Protein AF-A0A5S4TNA7-F1 (afdb_monomer_lite)

Sequence (242 aa):
VFVLPRENKTYFGTTDTDYTGDLEHPKVTQEDVDYLLGIVNNRFPEANITIDDIESSWAGLRPLIVGNSASDYNGGNNGTISDESFNNLIATVESYLSKEKTREDVESAVSKLESSTSEKHLDPSAVSRGSSLDRDDNGLLTLAGGKITDYRKMAEGAMERVVDILKAEFDRSFKLINSKTYPVSGGELNPANVDSEIEAFAQLGVSRGLDSKEAHYLANLYGSNAPKVFALAHSLEQAPGL

Organism: Streptococcus pyogenes (NCBI:txid1314)

Secondary structure (DSSP, 8-state):
-EEEEETTEEEEE-------S-SSS----HHHHHHHHHHHHHHSTTT---GGG----------PBTTS----SSS--PPPPPHHHHHHHHHHHHHHHTTSS-HHHHHHHHHHHHHHTT-S---GGGSB--EEEEE-TT--EEEEE--TTTHHHHHHHHHHHHHHHHHHHH--------TTS-PPTT--S-TTSHHHHHHHHHHHHHHTT--HHHHHHHHHHHGGGHHHHHHHTTT-PPPTT-

InterPro domains:
  IPR000447 FAD-dependent glycerol-3-phosphate dehydrogenase [PTHR11985] (65-235)
  IPR006076 FAD dependent oxidoreductase [PF01266] (1-64)
  IPR036188 FAD/NAD(P)-binding domain superfamily [G3DSA:3.50.50.60] (99-191)
  IPR038299 Alpha-glycerophosphate oxidase, C-terminal domain superfamily [G3DSA:1.10.8.870] (192-242)

pLDDT: mean 85.67, std 17.35, range [34.38, 98.31]

Radius of gyration: 26.58 Å; chains: 1; bounding box: 64×63×73 Å

Foldseek 3Di:
DDWADDDPDIDDDDDFDDDDDDQVADDDDVVRVCVGLVVVCVVVVVVNDDPVNDPDDDDHDAQFDADDWDDPPPGDDPQDQDPVLVVVLVVQVVCVVVVNDDPVSNVVSVVVSSVVSRDDDQRSNGTDQDWDWDADPVGDTDITGHDPVCVLVSVVVNVVVVQVCCCPPVVDHDDDDDSVPDADQLRPDDPVPQQVQLQVQLVLLVVLPDDSVVSSVLCVVRHPCSNVVSVCPVVDDDDPPD

Structure (mmCIF, N/CA/C/O backbone):
data_AF-A0A5S4TNA7-F1
#
_entry.id   AF-A0A5S4TNA7-F1
#
loop_
_atom_site.group_PDB
_atom_site.id
_atom_site.type_symbol
_atom_site.label_atom_id
_atom_site.label_alt_id
_atom_site.label_comp_id
_atom_site.label_asym_id
_atom_site.label_entity_id
_atom_site.label_seq_id
_atom_site.pdbx_PDB_ins_code
_atom_site.Cartn_x
_atom_site.Cartn_y
_atom_site.Cartn_z
_atom_site.occupancy
_atom_site.B_iso_or_equiv
_atom_site.auth_seq_id
_atom_site.auth_comp_id
_atom_site.auth_asym_id
_atom_site.auth_atom_id
_atom_site.pdbx_PDB_model_num
ATOM 1 N N . VAL A 1 1 ? -14.659 9.990 6.614 1.00 90.88 1 VAL A N 1
ATOM 2 C CA . VAL A 1 1 ? -15.041 8.975 5.606 1.00 90.88 1 VAL A CA 1
ATOM 3 C C . VAL A 1 1 ? -14.725 9.506 4.215 1.00 90.88 1 VAL A C 1
ATOM 5 O O . VAL A 1 1 ? -15.087 10.639 3.919 1.00 90.88 1 VAL A O 1
ATOM 8 N N . PHE A 1 2 ? -14.011 8.725 3.411 1.00 95.12 2 PHE A N 1
ATOM 9 C CA . PHE A 1 2 ? -13.753 8.936 1.990 1.00 95.12 2 PHE A CA 1
ATOM 10 C C . PHE A 1 2 ? -14.740 8.124 1.148 1.00 95.12 2 PHE A C 1
ATOM 12 O O . PHE A 1 2 ? -15.215 7.082 1.594 1.00 95.12 2 PHE A O 1
ATOM 19 N N . VAL A 1 3 ? -14.997 8.594 -0.073 1.00 97.19 3 VAL A N 1
ATOM 20 C CA . VAL A 1 3 ? -15.765 7.903 -1.117 1.00 97.19 3 VAL A CA 1
ATOM 21 C C . VAL A 1 3 ? -14.946 8.027 -2.399 1.00 97.19 3 VAL A C 1
ATOM 23 O O . VAL A 1 3 ? -14.738 9.141 -2.878 1.00 97.19 3 VAL A O 1
ATOM 26 N N . LEU A 1 4 ? -14.389 6.918 -2.886 1.00 97.50 4 LEU A N 1
ATOM 27 C CA . LEU A 1 4 ? -13.329 6.913 -3.894 1.00 97.50 4 LEU A CA 1
ATOM 28 C C . LEU A 1 4 ? -13.700 6.014 -5.082 1.00 97.50 4 LEU A C 1
ATOM 30 O O . LEU A 1 4 ? -14.019 4.840 -4.873 1.00 97.50 4 LEU A O 1
ATOM 34 N N . PRO A 1 5 ? -13.632 6.525 -6.324 1.00 97.69 5 PRO A N 1
ATOM 35 C CA . PRO A 1 5 ? -13.806 5.699 -7.509 1.00 97.69 5 PRO A CA 1
ATOM 36 C C . PRO A 1 5 ? -12.548 4.858 -7.768 1.00 97.69 5 PRO A C 1
ATOM 38 O O . PRO A 1 5 ? -11.419 5.344 -7.657 1.00 97.69 5 PRO A O 1
ATOM 41 N N . ARG A 1 6 ? -12.735 3.595 -8.150 1.00 96.50 6 ARG A N 1
ATOM 42 C CA . ARG A 1 6 ? -11.673 2.698 -8.616 1.00 96.50 6 ARG A CA 1
ATOM 43 C C . ARG A 1 6 ? -12.250 1.728 -9.636 1.00 96.50 6 ARG A C 1
ATOM 45 O O . ARG A 1 6 ? -13.149 0.954 -9.326 1.00 96.50 6 ARG A O 1
ATOM 52 N N . GLU A 1 7 ? -11.692 1.767 -10.845 1.00 94.44 7 GLU A N 1
ATOM 53 C CA . GLU A 1 7 ? -12.241 1.037 -11.994 1.00 94.44 7 GLU A CA 1
ATOM 54 C C . GLU A 1 7 ? -13.733 1.368 -12.174 1.00 94.44 7 GLU A C 1
ATOM 56 O O . GLU A 1 7 ? -14.101 2.540 -12.148 1.00 94.44 7 GLU A O 1
ATOM 61 N N . ASN A 1 8 ? -14.596 0.365 -12.330 1.00 96.44 8 ASN A N 1
ATOM 62 C CA . ASN A 1 8 ? -16.036 0.556 -12.518 1.00 96.44 8 ASN A CA 1
ATOM 63 C C . ASN A 1 8 ? -16.822 0.551 -11.195 1.00 96.44 8 ASN A C 1
ATOM 65 O O . ASN A 1 8 ? -18.021 0.273 -11.201 1.00 96.44 8 ASN A O 1
ATOM 69 N N . LYS A 1 9 ? -16.153 0.789 -10.060 1.00 97.75 9 LYS A N 1
ATOM 70 C CA . LYS A 1 9 ? -16.735 0.724 -8.715 1.00 97.75 9 LYS A CA 1
ATOM 71 C C . LYS A 1 9 ? -16.364 1.957 -7.897 1.00 97.75 9 LYS A C 1
ATOM 73 O O . LYS A 1 9 ? -15.397 2.659 -8.192 1.00 97.75 9 LYS A O 1
ATOM 78 N N . THR A 1 10 ? -17.119 2.188 -6.832 1.00 97.94 10 THR A N 1
ATOM 79 C CA . THR A 1 10 ? -16.827 3.211 -5.827 1.00 97.94 10 THR A CA 1
ATOM 80 C C . THR A 1 10 ? -16.805 2.536 -4.470 1.00 97.94 10 THR A C 1
ATOM 82 O O . THR A 1 10 ? -17.761 1.853 -4.117 1.00 97.94 10 THR A O 1
ATOM 85 N N . TYR A 1 11 ? -15.731 2.724 -3.709 1.00 98.12 11 TYR A N 1
ATOM 86 C CA . TYR A 1 11 ? -15.635 2.222 -2.340 1.00 98.12 11 TYR A CA 1
ATOM 87 C C . TYR A 1 11 ? -15.633 3.384 -1.350 1.00 98.12 11 TYR A C 1
ATOM 89 O O . TYR A 1 11 ? -15.240 4.506 -1.680 1.00 98.12 11 TYR A O 1
ATOM 97 N N . PHE A 1 12 ? -16.067 3.124 -0.122 1.00 97.94 12 PHE A N 1
ATOM 98 C CA . PHE A 1 12 ? -16.113 4.128 0.931 1.00 97.94 12 PHE A CA 1
ATOM 99 C C . PHE A 1 12 ? -15.653 3.555 2.267 1.00 97.94 12 PHE A C 1
ATOM 101 O O . PHE A 1 12 ? -15.729 2.357 2.515 1.00 97.94 12 PHE A O 1
ATOM 108 N N . GLY A 1 13 ? -15.119 4.424 3.119 1.00 96.88 13 GLY A N 1
ATOM 109 C CA . GLY A 1 13 ? -14.508 4.018 4.381 1.00 96.88 13 GLY A CA 1
ATOM 110 C C . GLY A 1 13 ? -13.797 5.171 5.086 1.00 96.88 13 GLY A C 1
ATOM 111 O O . GLY A 1 13 ? -13.824 6.312 4.643 1.00 96.88 13 GLY A O 1
ATOM 112 N N . THR A 1 14 ? -13.135 4.969 6.213 1.00 95.75 14 THR A N 1
ATOM 113 C CA . THR A 1 14 ? -12.999 3.714 6.967 1.00 95.75 14 THR A CA 1
ATOM 114 C C . THR A 1 14 ? -13.609 3.903 8.356 1.00 95.75 14 THR A C 1
ATOM 116 O O . THR A 1 14 ? -13.956 5.034 8.708 1.00 95.75 14 THR A O 1
ATOM 119 N N . THR A 1 15 ? -13.735 2.823 9.123 1.00 92.44 15 THR A N 1
ATOM 120 C CA . THR A 1 15 ? -14.079 2.858 10.548 1.00 92.44 15 THR A CA 1
ATOM 121 C C . THR A 1 15 ? -12.816 2.876 11.422 1.00 92.44 15 THR A C 1
ATOM 123 O O . THR A 1 15 ? -11.684 2.689 10.939 1.00 92.44 15 THR A O 1
ATOM 126 N N . ASP A 1 16 ? -12.996 3.201 12.702 1.00 92.00 16 ASP A N 1
ATOM 127 C CA . ASP A 1 16 ? -11.941 3.181 13.716 1.00 92.00 16 ASP A CA 1
ATOM 128 C C . ASP A 1 16 ? -12.532 2.664 15.032 1.00 92.00 16 ASP A C 1
ATOM 130 O O . ASP A 1 16 ? -13.313 3.354 15.686 1.00 92.00 16 ASP A O 1
ATOM 134 N N . THR A 1 17 ? -12.222 1.414 15.364 1.00 89.19 17 THR A N 1
ATOM 135 C CA . THR A 1 17 ? -12.771 0.691 16.515 1.00 89.19 17 THR A CA 1
ATOM 136 C C . THR A 1 17 ? -11.670 -0.131 17.165 1.00 89.19 17 THR A C 1
ATOM 138 O O . THR A 1 17 ? -10.868 -0.754 16.462 1.00 89.19 17 THR A O 1
ATOM 141 N N . ASP A 1 18 ? -11.654 -0.180 18.496 1.00 89.75 18 ASP A N 1
ATOM 142 C CA . ASP A 1 18 ? -10.765 -1.080 19.229 1.00 89.75 18 ASP A CA 1
ATOM 143 C C . ASP A 1 18 ? -11.015 -2.542 18.838 1.00 89.75 18 ASP A C 1
ATOM 145 O O . ASP A 1 18 ? -12.156 -2.968 18.643 1.00 89.75 18 ASP A O 1
ATOM 149 N N . TYR A 1 19 ? -9.940 -3.328 18.745 1.00 91.75 19 TYR A N 1
ATOM 150 C CA . TYR A 1 19 ? -9.999 -4.719 18.304 1.00 91.75 19 TYR A CA 1
ATOM 151 C C . TYR A 1 19 ? -9.177 -5.635 19.211 1.00 91.75 19 TYR A C 1
ATOM 153 O O . TYR A 1 19 ? -8.017 -5.360 19.506 1.00 91.75 19 TYR A O 1
ATOM 161 N N . THR A 1 20 ? -9.778 -6.749 19.634 1.00 92.25 20 THR A N 1
ATOM 162 C CA . THR A 1 20 ? -9.156 -7.751 20.526 1.00 92.25 20 THR A CA 1
ATOM 163 C C . THR A 1 20 ? -9.299 -9.191 20.012 1.00 92.25 20 THR A C 1
ATOM 165 O O . THR A 1 20 ? -8.999 -10.140 20.734 1.00 92.25 20 THR A O 1
ATOM 168 N N . GLY A 1 21 ? -9.781 -9.364 18.776 1.00 93.44 21 GLY A N 1
ATOM 169 C CA . GLY A 1 21 ? -10.066 -10.667 18.171 1.00 93.44 21 GLY A CA 1
ATOM 170 C C . GLY A 1 21 ? -8.896 -11.277 17.389 1.00 93.44 21 GLY A C 1
ATOM 171 O O . GLY A 1 21 ? -7.733 -10.938 17.593 1.00 93.44 21 GLY A O 1
ATOM 172 N N . ASP A 1 22 ? -9.229 -12.178 16.459 1.00 95.69 22 ASP A N 1
ATOM 173 C CA . ASP A 1 22 ? -8.276 -12.826 15.548 1.00 95.69 22 ASP A CA 1
ATOM 174 C C . ASP A 1 22 ? -7.569 -11.799 14.647 1.00 95.69 22 ASP A C 1
ATOM 176 O O . ASP A 1 22 ? -8.219 -11.068 13.899 1.00 95.69 22 ASP A O 1
ATOM 180 N N . LEU A 1 23 ? -6.239 -11.742 14.712 1.00 95.62 23 LEU A N 1
ATOM 181 C CA . LEU A 1 23 ? -5.438 -10.803 13.928 1.00 95.62 23 LEU A CA 1
ATOM 182 C C . LEU A 1 23 ? -5.347 -11.185 12.442 1.00 95.62 23 LEU A C 1
ATOM 184 O O . LEU A 1 23 ? -5.094 -10.309 11.617 1.00 95.62 23 LEU A O 1
ATOM 188 N N . GLU A 1 24 ? -5.545 -12.461 12.096 1.00 96.25 24 GLU A N 1
ATOM 189 C CA . GLU A 1 24 ? -5.444 -12.948 10.714 1.00 96.25 24 GLU A CA 1
ATOM 190 C C . GLU A 1 24 ? -6.728 -12.696 9.918 1.00 96.25 24 GLU A C 1
ATOM 192 O O . GLU A 1 24 ? -6.667 -12.360 8.735 1.00 96.25 24 GLU A O 1
ATOM 197 N N . HIS A 1 25 ? -7.890 -12.814 10.567 1.00 96.62 25 HIS A N 1
ATOM 198 C CA . HIS A 1 25 ? -9.195 -12.704 9.911 1.00 96.62 25 HIS A CA 1
ATOM 199 C C . HIS A 1 25 ? -10.116 -11.673 10.588 1.00 96.62 25 HIS A C 1
ATOM 201 O O . HIS A 1 25 ? -11.215 -12.038 11.026 1.00 96.62 25 HIS A O 1
ATOM 207 N N . PRO A 1 26 ? -9.728 -10.382 10.668 1.00 97.00 26 PRO A N 1
ATOM 208 C CA . PRO A 1 26 ? -10.647 -9.335 11.100 1.00 97.00 26 PRO A CA 1
ATOM 209 C C . PRO A 1 26 ? -11.842 -9.267 10.141 1.00 97.00 26 PRO A C 1
ATOM 211 O O . PRO A 1 26 ? -11.691 -9.385 8.922 1.00 97.00 26 PRO A O 1
ATOM 214 N N . LYS A 1 27 ? -13.045 -9.087 10.687 1.00 97.19 27 LYS A N 1
ATOM 215 C CA . LYS A 1 27 ? -14.295 -9.076 9.915 1.00 97.19 27 LYS A CA 1
ATOM 216 C C . LYS A 1 27 ? -15.017 -7.752 10.087 1.00 97.19 27 LYS A C 1
ATOM 218 O O . LYS A 1 27 ? -15.018 -7.193 11.176 1.00 97.19 27 LYS A O 1
ATOM 223 N N . VAL A 1 28 ? -15.660 -7.311 9.011 1.00 97.50 28 VAL A N 1
ATOM 224 C CA . VAL A 1 28 ? -16.605 -6.191 9.028 1.00 97.50 28 VAL A CA 1
ATOM 225 C C . VAL A 1 28 ? -17.825 -6.588 9.858 1.00 97.50 28 VAL A C 1
ATOM 227 O O . VAL A 1 28 ? -18.359 -7.687 9.673 1.00 97.50 28 VAL A O 1
ATOM 230 N N . THR A 1 29 ? -18.261 -5.719 10.768 1.00 96.81 29 THR A N 1
ATOM 231 C CA . THR A 1 29 ? -19.469 -5.939 11.576 1.00 96.81 29 THR A CA 1
ATOM 232 C C . THR A 1 29 ? -20.676 -5.207 10.989 1.00 96.81 29 THR A C 1
ATOM 234 O O . THR A 1 29 ? -20.546 -4.331 10.134 1.00 96.81 29 THR A O 1
ATOM 237 N N . GLN A 1 30 ? -21.883 -5.541 11.459 1.00 97.75 30 GLN A N 1
ATOM 238 C CA . GLN A 1 30 ? -23.080 -4.782 11.085 1.00 97.75 30 GLN A CA 1
ATOM 239 C C . GLN A 1 30 ? -22.989 -3.318 11.551 1.00 97.75 30 GLN A C 1
ATOM 241 O O . GLN A 1 30 ? -23.470 -2.427 10.862 1.00 97.75 30 GLN A O 1
ATOM 246 N N . GLU A 1 31 ? -22.319 -3.056 12.676 1.00 97.62 31 GLU A N 1
ATOM 247 C CA . GLU A 1 31 ? -22.126 -1.698 13.196 1.00 97.62 31 GLU A CA 1
ATOM 248 C C . GLU A 1 31 ? -21.237 -0.861 12.267 1.00 97.62 31 GLU A C 1
ATOM 250 O O . GLU A 1 31 ? -21.535 0.312 12.035 1.00 97.62 31 GLU A O 1
ATOM 255 N N . ASP A 1 32 ? -20.193 -1.463 11.679 1.00 97.56 32 ASP A N 1
ATOM 256 C CA . ASP A 1 32 ? -19.371 -0.805 10.656 1.00 97.56 32 ASP A CA 1
ATOM 257 C C . ASP A 1 32 ? -20.211 -0.416 9.431 1.00 97.56 32 ASP A C 1
ATOM 259 O O . ASP A 1 32 ? -20.095 0.699 8.910 1.00 97.56 32 ASP A O 1
ATOM 263 N N . VAL A 1 33 ? -21.066 -1.337 8.972 1.00 97.75 33 VAL A N 1
ATOM 264 C CA . VAL A 1 33 ? -21.945 -1.134 7.812 1.00 97.75 33 VAL A CA 1
ATOM 265 C C . VAL A 1 33 ? -22.937 -0.009 8.085 1.00 97.75 33 VAL A C 1
ATOM 267 O O . VAL A 1 33 ? -23.017 0.935 7.298 1.00 97.75 33 VAL A O 1
ATOM 270 N N . ASP A 1 34 ? -23.646 -0.068 9.211 1.00 97.62 34 ASP A N 1
ATOM 271 C CA . ASP A 1 34 ? -24.652 0.924 9.592 1.00 97.62 34 ASP A CA 1
ATOM 272 C C . ASP A 1 34 ? -24.027 2.319 9.739 1.00 97.62 34 ASP A C 1
ATOM 274 O O . ASP A 1 34 ? -24.571 3.310 9.240 1.00 97.62 34 ASP A O 1
ATOM 278 N N . TYR A 1 35 ? -22.843 2.400 10.359 1.00 97.81 35 TYR A N 1
ATOM 279 C CA . TYR A 1 35 ? -22.084 3.642 10.497 1.00 97.81 35 TYR A CA 1
ATOM 280 C C . TYR A 1 35 ? -21.726 4.249 9.133 1.00 97.81 35 TYR A C 1
ATOM 282 O O . TYR A 1 35 ? -21.971 5.436 8.884 1.00 97.81 35 TYR A O 1
ATOM 290 N N . LEU A 1 36 ? -21.155 3.446 8.230 1.00 98.06 36 LEU A N 1
ATOM 291 C CA . LEU A 1 36 ? -20.714 3.933 6.926 1.00 98.06 36 LEU A CA 1
ATOM 292 C C . LEU A 1 36 ? -21.893 4.295 6.017 1.00 98.06 36 LEU A C 1
ATOM 294 O O . LEU A 1 36 ? -21.873 5.373 5.419 1.00 98.06 36 LEU A O 1
ATOM 298 N N . LEU A 1 37 ? -22.930 3.455 5.945 1.00 97.81 37 LEU A N 1
ATOM 299 C CA . LEU A 1 37 ? -24.137 3.736 5.163 1.00 97.81 37 LEU A CA 1
ATOM 300 C C . LEU A 1 37 ? -24.854 4.986 5.673 1.00 97.81 37 LEU A C 1
ATOM 302 O O . LEU A 1 37 ? -25.279 5.817 4.869 1.00 97.81 37 LEU A O 1
ATOM 306 N N . GLY A 1 38 ? -24.926 5.174 6.995 1.00 97.69 38 GLY A N 1
ATOM 307 C CA . GLY A 1 38 ? -25.481 6.384 7.595 1.00 97.69 38 GLY A CA 1
ATOM 308 C C . GLY A 1 38 ? -24.752 7.646 7.129 1.00 97.69 38 GLY A C 1
ATOM 309 O O . GLY A 1 38 ? -25.386 8.617 6.713 1.00 97.69 38 GLY A O 1
ATOM 310 N N . ILE A 1 39 ? -23.416 7.630 7.121 1.00 97.50 39 ILE A N 1
ATOM 311 C CA . ILE A 1 39 ? -22.612 8.773 6.662 1.00 97.50 39 ILE A CA 1
ATOM 312 C C . ILE A 1 39 ? -22.758 9.002 5.155 1.00 97.50 39 ILE A C 1
ATOM 314 O O . ILE A 1 39 ? -22.900 10.151 4.724 1.00 97.50 39 ILE A O 1
ATOM 318 N N . VAL A 1 40 ? -22.711 7.936 4.353 1.00 97.69 40 VAL A N 1
ATOM 319 C CA . VAL A 1 40 ? -22.796 8.023 2.890 1.00 97.69 40 VAL A CA 1
ATOM 320 C C . VAL A 1 40 ? -24.164 8.541 2.460 1.00 97.69 40 VAL A C 1
ATOM 322 O O . VAL A 1 40 ? -24.212 9.520 1.720 1.00 97.69 40 VAL A O 1
ATOM 325 N N . ASN A 1 41 ? -25.260 7.978 2.971 1.00 97.75 41 ASN A N 1
ATOM 326 C CA . ASN A 1 41 ? -26.612 8.428 2.628 1.00 97.75 41 ASN A CA 1
ATOM 327 C C . ASN A 1 41 ? -26.916 9.824 3.171 1.00 97.75 41 ASN A C 1
ATOM 329 O O . ASN A 1 41 ? -27.583 10.607 2.504 1.00 97.75 41 ASN A O 1
ATOM 333 N N . ASN A 1 42 ? -26.369 10.204 4.328 1.00 97.75 42 ASN A N 1
ATOM 334 C CA . ASN A 1 42 ? -26.483 11.586 4.794 1.00 97.75 42 ASN A CA 1
ATOM 335 C C . ASN A 1 42 ? -25.748 12.573 3.866 1.00 97.75 42 ASN A C 1
ATOM 337 O O . ASN A 1 42 ? -26.193 13.703 3.672 1.00 97.75 42 ASN A O 1
ATOM 341 N N . ARG A 1 43 ? -24.614 12.167 3.279 1.00 97.94 43 ARG A N 1
ATOM 342 C CA . ARG A 1 43 ? -23.870 12.994 2.317 1.00 97.94 43 ARG A CA 1
ATOM 343 C C . ARG A 1 43 ? -24.506 12.996 0.924 1.00 97.94 43 ARG A C 1
ATOM 345 O O . ARG A 1 43 ? -24.449 14.027 0.254 1.00 97.94 43 ARG A O 1
ATOM 352 N N . PHE A 1 44 ? -25.085 11.876 0.502 1.00 97.25 44 PHE A N 1
ATOM 353 C CA . PHE A 1 44 ? -25.694 11.663 -0.811 1.00 97.25 44 PHE A CA 1
ATOM 354 C C . PHE A 1 44 ? -27.131 11.129 -0.658 1.00 97.25 44 PHE A C 1
ATOM 356 O O . PHE A 1 44 ? -27.369 9.947 -0.904 1.00 97.25 44 PHE A O 1
ATOM 363 N N . PRO A 1 45 ? -28.104 11.982 -0.278 1.00 95.81 45 PRO A N 1
ATOM 364 C CA . PRO A 1 45 ? -29.455 11.534 0.083 1.00 95.81 45 PRO A CA 1
ATOM 365 C C . PRO A 1 45 ? -30.207 10.810 -1.036 1.00 95.81 45 PRO A C 1
ATOM 367 O O . PRO A 1 45 ? -30.974 9.895 -0.772 1.00 95.81 45 PRO A O 1
ATOM 370 N N . GLU A 1 46 ? -29.953 11.178 -2.291 1.00 97.75 46 GLU A N 1
ATOM 371 C CA . GLU A 1 46 ? -30.612 10.565 -3.451 1.00 97.75 46 GLU A CA 1
ATOM 372 C C . GLU A 1 46 ? -30.031 9.193 -3.823 1.00 97.75 46 GLU A C 1
ATOM 374 O O . GLU A 1 46 ? -30.639 8.459 -4.601 1.00 97.75 46 GLU A O 1
ATOM 379 N N . ALA A 1 47 ? -28.856 8.835 -3.292 1.00 96.06 47 ALA A N 1
ATOM 380 C CA . ALA A 1 47 ? -28.200 7.574 -3.620 1.00 96.06 47 ALA A CA 1
ATOM 381 C C . ALA A 1 47 ? -28.921 6.370 -2.996 1.00 96.06 47 ALA A C 1
ATOM 383 O O . ALA A 1 47 ? -28.950 5.314 -3.617 1.00 96.06 47 ALA A O 1
ATOM 384 N N . ASN A 1 48 ? -29.526 6.549 -1.812 1.00 95.44 48 ASN A N 1
ATOM 385 C CA . ASN A 1 48 ? -30.318 5.533 -1.106 1.00 95.44 48 ASN A CA 1
ATOM 386 C C . ASN A 1 48 ? -29.624 4.157 -1.022 1.00 95.44 48 ASN A C 1
ATOM 388 O O . ASN A 1 48 ? -30.260 3.127 -1.221 1.00 95.44 48 ASN A O 1
ATOM 392 N N . ILE A 1 49 ? -28.320 4.152 -0.736 1.00 97.50 49 ILE A N 1
ATOM 393 C CA . ILE A 1 49 ? -27.491 2.943 -0.721 1.00 97.50 49 ILE A CA 1
ATOM 394 C C . ILE A 1 49 ? -27.851 2.077 0.486 1.00 97.50 49 ILE A C 1
ATOM 396 O O . ILE A 1 49 ? -27.931 2.562 1.617 1.00 97.50 49 ILE A O 1
ATOM 400 N N . THR A 1 50 ? -28.021 0.785 0.257 1.00 97.88 50 THR A N 1
ATOM 401 C CA . THR A 1 50 ? -28.349 -0.226 1.263 1.00 97.88 50 THR A CA 1
ATOM 402 C C . THR A 1 50 ? -27.260 -1.295 1.343 1.00 97.88 50 THR A C 1
ATOM 404 O O . THR A 1 50 ? -26.301 -1.285 0.572 1.00 97.88 50 THR A O 1
ATOM 407 N N . ILE A 1 51 ? -27.391 -2.235 2.285 1.00 97.69 51 ILE A N 1
ATOM 408 C CA . ILE A 1 51 ? -26.473 -3.379 2.373 1.00 97.69 51 ILE A CA 1
ATOM 409 C C . ILE A 1 51 ? -26.544 -4.277 1.126 1.00 97.69 51 ILE A C 1
ATOM 411 O O . ILE A 1 51 ? -25.537 -4.871 0.754 1.00 97.69 51 ILE A O 1
ATOM 415 N N . ASP A 1 52 ? -27.695 -4.321 0.447 1.00 98.06 52 ASP A N 1
ATOM 416 C CA . ASP A 1 52 ? -27.898 -5.130 -0.761 1.00 98.06 52 ASP A CA 1
ATOM 417 C C . ASP A 1 52 ? -27.128 -4.577 -1.976 1.00 98.06 52 ASP A C 1
ATOM 419 O O . ASP A 1 52 ? -26.889 -5.301 -2.941 1.00 98.06 52 ASP A O 1
ATOM 423 N N . ASP A 1 53 ? -26.688 -3.316 -1.916 1.00 98.00 53 ASP A N 1
ATOM 424 C CA . ASP A 1 53 ? -25.856 -2.680 -2.943 1.00 98.00 53 ASP A CA 1
ATOM 425 C C . ASP A 1 53 ? -24.349 -2.955 -2.744 1.00 98.00 53 ASP A C 1
ATOM 427 O O . ASP A 1 53 ? -23.519 -2.567 -3.571 1.00 98.00 53 ASP A O 1
ATOM 431 N N . ILE A 1 54 ? -23.962 -3.606 -1.640 1.00 97.75 54 ILE A N 1
ATOM 432 C CA . ILE A 1 54 ? -22.561 -3.875 -1.303 1.00 97.75 54 ILE A CA 1
ATOM 433 C C . ILE A 1 54 ? -22.094 -5.167 -1.974 1.00 97.75 54 ILE A C 1
ATOM 435 O O . ILE A 1 54 ? -22.390 -6.274 -1.534 1.00 97.75 54 ILE A O 1
ATOM 439 N N . GLU A 1 55 ? -21.289 -5.026 -3.025 1.00 98.00 55 GLU A N 1
ATOM 440 C CA . GLU A 1 55 ? -20.749 -6.171 -3.773 1.00 98.00 55 GLU A CA 1
ATOM 441 C C . GLU A 1 55 ? -19.545 -6.845 -3.090 1.00 98.00 55 GLU A C 1
ATOM 443 O O . GLU A 1 55 ? -19.255 -8.013 -3.346 1.00 98.00 55 GLU A O 1
ATOM 448 N N . SER A 1 56 ? -18.797 -6.107 -2.263 1.00 98.00 56 SER A N 1
ATOM 449 C CA . SER A 1 56 ? -17.607 -6.610 -1.568 1.00 98.00 56 SER A CA 1
ATOM 450 C C . SER A 1 56 ? -17.226 -5.715 -0.387 1.00 98.00 56 SER A C 1
ATOM 452 O O . SER A 1 56 ? -17.628 -4.554 -0.313 1.00 98.00 56 SER A O 1
ATOM 454 N N . SER A 1 57 ? -16.429 -6.247 0.540 1.00 97.69 57 SER A N 1
ATOM 455 C CA . SER A 1 57 ? -15.919 -5.517 1.703 1.00 97.69 57 SER A CA 1
ATOM 456 C C . SER A 1 57 ? -14.565 -6.069 2.155 1.00 97.69 57 SER A C 1
ATOM 458 O O . SER A 1 57 ? -14.179 -7.179 1.785 1.00 97.69 57 SER A O 1
ATOM 460 N N . TRP A 1 58 ? -13.836 -5.297 2.958 1.00 98.25 58 TRP A N 1
ATOM 461 C CA . TRP A 1 58 ? -12.624 -5.757 3.632 1.00 98.25 58 TRP A CA 1
ATOM 462 C C . TRP A 1 58 ? -12.459 -5.048 4.977 1.00 98.25 58 TRP A C 1
ATOM 464 O O . TRP A 1 58 ? -12.958 -3.940 5.174 1.00 98.25 58 TRP A O 1
ATOM 474 N N . ALA A 1 59 ? -11.711 -5.677 5.880 1.00 97.31 59 ALA A N 1
ATOM 475 C CA . ALA A 1 59 ? -11.277 -5.097 7.144 1.00 97.31 59 ALA A CA 1
ATOM 476 C C . ALA A 1 59 ? -9.751 -5.206 7.258 1.00 97.31 59 ALA A C 1
ATOM 478 O O . ALA A 1 59 ? -9.129 -6.074 6.646 1.00 97.31 59 ALA A O 1
ATOM 479 N N . GLY A 1 60 ? -9.139 -4.308 8.025 1.00 96.31 60 GLY A N 1
ATOM 480 C CA . GLY A 1 60 ? -7.699 -4.311 8.254 1.00 96.31 60 GLY A CA 1
ATOM 481 C C . GLY A 1 60 ? -7.356 -3.689 9.598 1.00 96.31 60 GLY A C 1
ATOM 482 O O . GLY A 1 60 ? -8.017 -2.750 10.038 1.00 96.31 60 GLY A O 1
ATOM 483 N N . LEU A 1 61 ? -6.314 -4.214 10.239 1.00 94.56 61 LEU A N 1
ATOM 484 C CA . LEU A 1 61 ? -5.841 -3.746 11.538 1.00 94.56 61 LEU A CA 1
ATOM 485 C C . LEU A 1 61 ? -4.680 -2.770 11.354 1.00 94.56 61 LEU A C 1
ATOM 487 O O . LEU A 1 61 ? -3.769 -3.003 10.558 1.00 94.56 61 LEU A O 1
ATOM 491 N N . ARG A 1 62 ? -4.713 -1.657 12.089 1.00 91.75 62 ARG A N 1
ATOM 492 C CA . ARG A 1 62 ? -3.646 -0.651 12.059 1.00 91.75 62 ARG A CA 1
ATOM 493 C C . ARG A 1 62 ? -2.574 -1.021 13.093 1.00 91.75 62 ARG A C 1
ATOM 495 O O . ARG A 1 62 ? -2.923 -1.188 14.259 1.00 91.75 62 ARG A O 1
ATOM 502 N N . PRO A 1 63 ? -1.284 -1.112 12.719 1.00 90.00 63 PRO A N 1
ATOM 503 C CA . PRO A 1 63 ? -0.210 -1.362 13.675 1.00 90.00 63 PRO A CA 1
ATOM 504 C C . PRO A 1 63 ? 0.125 -0.057 14.408 1.00 90.00 63 PRO A C 1
ATOM 506 O O . PRO A 1 63 ? 1.007 0.681 13.989 1.00 90.00 63 PRO A O 1
ATOM 509 N N . LEU A 1 64 ? -0.621 0.285 15.455 1.00 85.69 64 LEU A N 1
ATOM 510 C CA . LEU A 1 64 ? -0.434 1.533 16.203 1.00 85.69 64 LEU A CA 1
ATOM 511 C C . LEU A 1 64 ? 0.500 1.320 17.401 1.00 85.69 64 LEU A C 1
ATOM 513 O O . LEU A 1 64 ? 0.453 0.275 18.046 1.00 85.69 64 LEU A O 1
ATOM 517 N N . ILE A 1 65 ? 1.342 2.312 17.708 1.00 80.38 65 ILE A N 1
ATOM 518 C CA . ILE A 1 65 ? 2.242 2.271 18.871 1.00 80.38 65 ILE A CA 1
ATOM 519 C C . ILE A 1 65 ? 1.653 3.138 19.983 1.00 80.38 65 ILE A C 1
ATOM 521 O O . ILE A 1 65 ? 1.306 4.302 19.765 1.00 80.38 65 ILE A O 1
ATOM 525 N N . VAL A 1 66 ? 1.575 2.580 21.191 1.00 65.56 66 VAL A N 1
ATOM 526 C CA . VAL A 1 66 ? 1.174 3.312 22.396 1.00 65.56 66 VAL A CA 1
ATOM 527 C C . VAL A 1 66 ? 2.302 4.276 22.783 1.00 65.56 66 VAL A C 1
ATOM 529 O O . VAL A 1 66 ? 3.418 3.831 23.030 1.00 65.56 66 VAL A O 1
ATOM 532 N N . GLY A 1 67 ? 2.026 5.585 22.847 1.00 53.03 67 GLY A N 1
ATOM 533 C CA . GLY A 1 67 ? 2.945 6.544 23.484 1.00 53.03 67 GLY A CA 1
ATOM 534 C C . GLY A 1 67 ? 3.577 7.636 22.617 1.00 53.03 67 GLY A C 1
ATOM 535 O O . GLY A 1 67 ? 4.510 8.278 23.076 1.00 53.03 67 GLY A O 1
ATOM 536 N N . ASN A 1 68 ? 3.073 7.916 21.415 1.00 40.28 68 ASN A N 1
ATOM 537 C CA . ASN A 1 68 ? 3.402 9.162 20.711 1.00 40.28 68 ASN A CA 1
ATOM 538 C C . ASN A 1 68 ? 2.094 9.880 20.350 1.00 40.28 68 ASN A C 1
ATOM 540 O O . ASN A 1 68 ? 1.228 9.304 19.702 1.00 40.28 68 ASN A O 1
ATOM 544 N N . SER A 1 69 ? 1.903 11.117 20.791 1.00 38.84 69 SER A N 1
ATOM 545 C CA . SER A 1 69 ? 0.676 11.878 20.534 1.00 38.84 69 SER A CA 1
ATOM 546 C C . SER A 1 69 ? 0.284 11.824 19.052 1.00 38.84 69 SER A C 1
ATOM 548 O O . SER A 1 69 ? 1.104 12.099 18.174 1.00 38.84 69 SER A O 1
ATOM 550 N N . ALA A 1 70 ? -0.953 11.419 18.756 1.00 37.44 70 ALA A N 1
ATOM 551 C CA . ALA A 1 70 ? -1.494 11.503 17.410 1.00 37.44 70 ALA A CA 1
ATOM 552 C C . ALA A 1 70 ? -1.851 12.953 17.093 1.00 37.44 70 ALA A C 1
ATOM 554 O O . ALA A 1 70 ? -2.965 13.411 17.316 1.00 37.44 70 ALA A O 1
ATOM 555 N N . SER A 1 71 ? -0.910 13.667 16.502 1.00 37.66 71 SER A N 1
ATOM 556 C CA . SER A 1 71 ? -1.249 14.617 15.454 1.00 37.66 71 SER A CA 1
ATOM 557 C C . SER A 1 71 ? -0.646 14.089 14.149 1.00 37.66 71 SER A C 1
ATOM 559 O O . SER A 1 71 ? 0.195 13.199 14.157 1.00 37.66 71 SER A O 1
ATOM 561 N N . ASP A 1 72 ? -1.089 14.602 13.007 1.00 40.66 72 ASP A N 1
ATOM 562 C CA . ASP A 1 72 ? -0.409 14.423 11.710 1.00 40.66 72 ASP A CA 1
ATOM 563 C C . ASP A 1 72 ? -0.882 13.245 10.843 1.00 40.66 72 ASP A C 1
ATOM 565 O O . ASP A 1 72 ? -0.130 12.707 10.023 1.00 40.66 72 ASP A O 1
ATOM 569 N N . TYR A 1 73 ? -2.162 12.856 10.929 1.00 46.78 73 TYR A N 1
ATOM 570 C CA . TYR A 1 73 ? -2.779 12.173 9.780 1.00 46.78 73 TYR A CA 1
ATOM 571 C C . TYR A 1 73 ? -3.262 13.134 8.699 1.00 46.78 73 TYR A C 1
ATOM 573 O O . TYR A 1 73 ? -3.005 12.845 7.541 1.00 46.78 73 TYR A O 1
ATOM 581 N N . ASN A 1 74 ? -3.909 14.250 9.060 1.00 46.16 74 ASN A N 1
ATOM 582 C CA . ASN A 1 74 ? -4.287 15.350 8.152 1.00 46.16 74 ASN A CA 1
ATOM 583 C C . ASN A 1 74 ? -4.654 16.653 8.910 1.00 46.16 74 ASN A C 1
ATOM 585 O O . ASN A 1 74 ? -5.394 17.481 8.391 1.00 46.16 74 ASN A O 1
ATOM 589 N N . GLY A 1 75 ? -4.146 16.837 10.138 1.00 42.41 75 GLY A N 1
ATOM 590 C CA . GLY A 1 75 ? -4.476 17.982 10.996 1.00 42.41 75 GLY A CA 1
ATOM 591 C C . GLY A 1 75 ? -5.896 17.912 11.570 1.00 42.41 75 GLY A C 1
ATOM 592 O O . GLY A 1 75 ? -6.875 18.197 10.888 1.00 42.41 75 GLY A O 1
ATOM 593 N N . GLY A 1 76 ? -6.012 17.548 12.846 1.00 34.38 76 GLY A N 1
ATOM 594 C CA . GLY A 1 76 ? -7.285 17.547 13.563 1.00 34.38 76 GLY A CA 1
ATOM 595 C C . GLY A 1 76 ? -7.124 17.026 14.987 1.00 34.38 76 GLY A C 1
ATOM 596 O O . GLY A 1 76 ? -6.729 15.882 15.161 1.00 34.38 76 GLY A O 1
ATOM 597 N N . ASN A 1 77 ? -7.461 17.886 15.954 1.00 38.78 77 ASN A N 1
ATOM 598 C CA . ASN A 1 77 ? -7.436 17.718 17.413 1.00 38.78 77 ASN A CA 1
ATOM 599 C C . ASN A 1 77 ? -6.059 17.636 18.098 1.00 38.78 77 ASN A C 1
ATOM 601 O O . ASN A 1 77 ? -5.588 16.570 18.478 1.00 38.78 77 ASN A O 1
ATOM 605 N N . ASN A 1 78 ? -5.493 18.809 18.412 1.00 40.72 78 ASN A N 1
ATOM 606 C CA . ASN A 1 78 ? -4.710 18.939 19.642 1.00 40.72 78 ASN A CA 1
ATOM 607 C C . ASN A 1 78 ? -5.671 18.652 20.804 1.00 40.72 78 ASN A C 1
ATOM 609 O O . ASN A 1 78 ? -6.687 19.339 20.926 1.00 40.72 78 ASN A O 1
ATOM 613 N N . GLY A 1 79 ? -5.390 17.627 21.609 1.00 48.72 79 GLY A N 1
ATOM 614 C CA . GLY A 1 79 ? -6.189 17.299 22.788 1.00 48.72 79 GLY A CA 1
ATOM 615 C C . GLY A 1 79 ? -6.473 18.541 23.641 1.00 48.72 79 GLY A C 1
ATOM 616 O O . GLY A 1 79 ? -5.644 19.444 23.758 1.00 48.72 79 GLY A O 1
ATOM 617 N N . THR A 1 80 ? -7.673 18.627 24.210 1.00 53.66 80 THR A N 1
ATOM 618 C CA . THR A 1 80 ? -8.048 19.741 25.088 1.00 53.66 80 THR A CA 1
ATOM 619 C C . THR A 1 80 ? -7.216 19.705 26.370 1.00 53.66 80 THR A C 1
ATOM 621 O O . THR A 1 80 ? -7.172 18.678 27.047 1.00 53.66 80 THR A O 1
ATOM 624 N N . ILE A 1 81 ? -6.583 20.831 26.711 1.00 61.03 81 ILE A N 1
ATOM 625 C CA . ILE A 1 81 ? -5.819 21.025 27.952 1.00 61.03 81 ILE A CA 1
ATOM 626 C C . ILE A 1 81 ? -6.764 20.837 29.151 1.00 61.03 81 ILE A C 1
ATOM 628 O O . ILE A 1 81 ? -7.869 21.377 29.144 1.00 61.03 81 ILE A O 1
ATOM 632 N N . SER A 1 82 ? -6.354 20.086 30.180 1.00 66.56 82 SER A N 1
ATOM 633 C CA . SER A 1 82 ? -7.151 19.979 31.410 1.00 66.56 82 SER A CA 1
ATOM 634 C C . SER A 1 82 ? -7.167 21.308 32.171 1.00 66.56 82 SER A C 1
ATOM 636 O O . SER A 1 82 ? -6.163 22.020 32.196 1.00 66.56 82 SER A O 1
ATOM 638 N N . ASP A 1 83 ? -8.275 21.626 32.847 1.00 69.62 83 ASP A N 1
ATOM 639 C CA . ASP A 1 83 ? -8.393 22.862 33.637 1.00 69.62 83 ASP A CA 1
ATOM 640 C C . ASP A 1 83 ? -7.260 23.004 34.666 1.00 69.62 83 ASP A C 1
ATOM 642 O O . ASP A 1 83 ? -6.752 24.095 34.898 1.00 69.62 83 ASP A O 1
ATOM 646 N N . GLU A 1 84 ? -6.801 21.896 35.252 1.00 68.31 84 GLU A N 1
ATOM 647 C CA . GLU A 1 84 ? -5.674 21.875 36.190 1.00 68.31 84 GLU A CA 1
ATOM 648 C C . GLU A 1 84 ? -4.351 22.285 35.525 1.00 68.31 84 GLU A C 1
ATOM 650 O O . GLU A 1 84 ? -3.614 23.123 36.044 1.00 68.31 84 GLU A O 1
ATOM 655 N N . SER A 1 85 ? -4.083 21.738 34.340 1.00 72.19 85 SER A N 1
ATOM 656 C CA . SER A 1 85 ? -2.904 22.052 33.535 1.00 72.19 85 SER A CA 1
ATOM 657 C C . SER A 1 85 ? -2.919 23.518 33.075 1.00 72.19 85 SER A C 1
ATOM 659 O O . SER A 1 85 ? -1.911 24.221 33.177 1.00 72.19 85 SER A O 1
ATOM 661 N N . PHE A 1 86 ? -4.084 24.013 32.654 1.00 79.38 86 PHE A N 1
ATOM 662 C CA . PHE A 1 86 ? -4.283 25.409 32.269 1.00 79.38 86 PHE A CA 1
ATOM 663 C C . PHE A 1 86 ? -4.098 26.371 33.454 1.00 79.38 86 PHE A C 1
ATOM 665 O O . PHE A 1 86 ? -3.368 27.358 33.351 1.00 79.38 86 PHE A O 1
ATOM 672 N N . ASN A 1 87 ? -4.681 26.051 34.612 1.00 80.62 87 ASN A N 1
ATOM 673 C CA . ASN A 1 87 ? -4.557 26.862 35.824 1.00 80.62 87 ASN A CA 1
ATOM 674 C C . ASN A 1 87 ? -3.117 26.899 36.360 1.00 80.62 87 ASN A C 1
ATOM 676 O O . ASN A 1 87 ? -2.667 27.937 36.842 1.00 80.62 87 ASN A O 1
ATOM 680 N N . ASN A 1 88 ? -2.362 25.805 36.234 1.00 83.19 88 ASN A N 1
ATOM 681 C CA . ASN A 1 88 ? -0.950 25.770 36.622 1.00 83.19 88 ASN A CA 1
ATOM 682 C C . ASN A 1 88 ? -0.078 26.678 35.729 1.00 83.19 88 ASN A C 1
ATOM 684 O O . ASN A 1 88 ? 0.843 27.346 36.214 1.00 83.19 88 ASN A O 1
ATOM 688 N N . LEU A 1 89 ? -0.399 26.771 34.432 1.00 85.88 89 LEU A N 1
ATOM 689 C CA . LEU A 1 89 ? 0.247 27.736 33.541 1.00 85.88 89 LEU A CA 1
ATOM 690 C C . LEU A 1 89 ? -0.087 29.173 33.940 1.00 85.88 89 LEU A C 1
ATOM 692 O O . LEU A 1 89 ? 0.835 29.979 34.043 1.00 85.88 89 LEU A O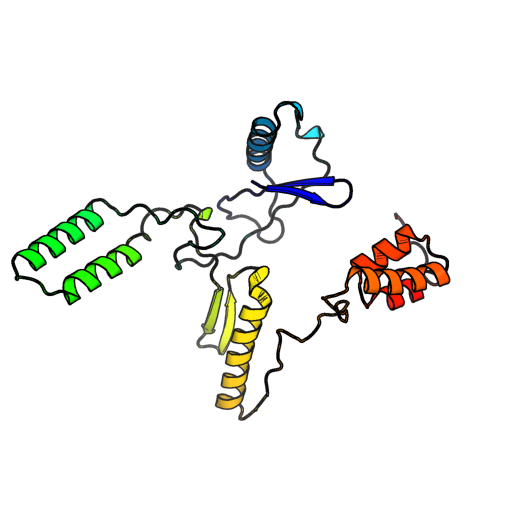 1
ATOM 696 N N . ILE A 1 90 ? -1.361 29.485 34.204 1.00 86.25 90 ILE A N 1
ATOM 697 C CA . ILE A 1 90 ? -1.768 30.824 34.662 1.00 86.25 90 ILE A CA 1
ATOM 698 C C . ILE A 1 90 ? -0.982 31.211 35.915 1.00 86.25 90 ILE A C 1
ATOM 700 O O . ILE A 1 90 ? -0.320 32.247 35.916 1.00 86.25 90 ILE A O 1
ATOM 704 N N . ALA A 1 91 ? -0.957 30.346 36.931 1.00 87.12 91 ALA A N 1
ATOM 705 C CA . ALA A 1 91 ? -0.221 30.600 38.166 1.00 87.12 91 ALA A CA 1
ATOM 706 C C . ALA A 1 91 ? 1.284 30.810 37.915 1.00 87.12 91 ALA A C 1
ATOM 708 O O . ALA A 1 91 ? 1.913 31.681 38.511 1.00 87.12 91 ALA A O 1
ATOM 709 N N . THR A 1 92 ? 1.879 30.044 36.996 1.00 88.25 92 THR A N 1
ATOM 710 C CA . THR A 1 92 ? 3.300 30.190 36.651 1.00 88.25 92 THR A CA 1
ATOM 711 C C . THR A 1 92 ? 3.592 31.504 35.922 1.00 88.25 92 THR A C 1
ATOM 713 O O . THR A 1 92 ? 4.615 32.132 36.199 1.00 88.25 92 THR A O 1
ATOM 716 N N . VAL A 1 93 ? 2.694 31.959 35.044 1.00 88.62 93 VAL A N 1
ATOM 717 C CA . VAL A 1 93 ? 2.804 33.256 34.359 1.00 88.62 93 VAL A CA 1
ATOM 718 C C . VAL A 1 93 ? 2.595 34.417 35.336 1.00 88.62 93 VAL A C 1
ATOM 720 O O . VAL A 1 93 ? 3.339 35.395 35.282 1.00 88.62 93 VAL A O 1
ATOM 723 N N . GLU A 1 94 ? 1.649 34.306 36.269 1.00 89.75 94 GLU A N 1
ATOM 724 C CA . GLU A 1 94 ? 1.441 35.297 37.331 1.00 89.75 94 GLU A CA 1
ATOM 725 C C . GLU A 1 94 ? 2.679 35.427 38.231 1.00 89.75 94 GLU A C 1
ATOM 727 O O . GLU A 1 94 ? 3.144 36.543 38.471 1.00 89.75 94 GLU A O 1
ATOM 732 N N . SER A 1 95 ? 3.286 34.305 38.637 1.00 87.06 95 SER A N 1
ATOM 733 C CA . SER A 1 95 ? 4.543 34.304 39.400 1.00 87.06 95 SER A CA 1
ATOM 734 C C . SER A 1 95 ? 5.743 34.846 38.608 1.00 87.06 95 SER A C 1
ATOM 736 O O . SER A 1 95 ? 6.690 35.379 39.187 1.00 87.06 95 SER A O 1
ATOM 738 N N . TYR A 1 96 ? 5.744 34.734 37.278 1.00 90.50 96 TYR A N 1
ATOM 739 C CA . TYR A 1 96 ? 6.755 35.393 36.445 1.00 90.50 96 TYR A CA 1
ATOM 740 C C . TYR A 1 96 ? 6.552 36.915 36.426 1.00 90.50 96 TYR A C 1
ATOM 742 O O . TYR A 1 96 ? 7.507 37.677 36.595 1.00 90.50 96 TYR A O 1
ATOM 750 N N . LEU A 1 97 ? 5.305 37.377 36.288 1.00 88.62 97 LEU A N 1
ATOM 751 C CA . LEU A 1 97 ? 4.967 38.803 36.325 1.00 88.62 97 LEU A CA 1
ATOM 752 C C . LEU A 1 97 ? 5.266 39.440 37.693 1.00 88.62 97 LEU A C 1
ATOM 754 O O . LEU A 1 97 ? 5.663 40.607 37.743 1.00 88.62 97 LEU A O 1
ATOM 758 N N . SER A 1 98 ? 5.154 38.680 38.789 1.00 91.00 98 SER A N 1
ATOM 759 C CA . SER A 1 98 ? 5.559 39.107 40.138 1.00 91.00 98 SER A CA 1
ATOM 760 C C . SER A 1 98 ? 7.075 39.034 40.397 1.00 91.00 98 SER A C 1
ATOM 762 O O . SER A 1 98 ? 7.526 39.462 41.459 1.00 91.00 98 SER A O 1
ATOM 764 N N . LYS A 1 99 ? 7.879 38.579 39.419 1.00 88.06 99 LYS A N 1
ATOM 765 C CA . LYS A 1 99 ? 9.339 38.343 39.504 1.00 88.06 99 LYS A CA 1
ATOM 766 C C . LYS A 1 99 ? 9.762 37.235 40.477 1.00 88.06 99 LYS A C 1
ATOM 768 O O . LYS A 1 99 ? 10.923 37.189 40.881 1.00 88.06 99 LYS A O 1
ATOM 773 N N . GLU A 1 100 ? 8.849 36.344 40.842 1.00 84.00 100 GLU A N 1
ATOM 774 C CA . GLU A 1 100 ? 9.133 35.179 41.690 1.00 84.00 100 GLU A CA 1
ATOM 775 C C . GLU A 1 100 ? 9.621 33.971 40.879 1.00 84.00 100 GLU A C 1
ATOM 777 O O . GLU A 1 100 ? 10.319 33.112 41.414 1.00 84.00 100 GLU A O 1
ATOM 782 N N . LYS A 1 101 ? 9.288 33.917 39.585 1.00 88.00 101 LYS A N 1
ATOM 783 C CA . LYS A 1 101 ? 9.752 32.896 38.637 1.00 88.00 101 LYS A CA 1
ATOM 784 C C . LYS A 1 101 ? 10.475 33.505 37.445 1.00 88.00 101 LYS A C 1
ATOM 786 O O . LYS A 1 101 ? 10.335 34.689 37.138 1.00 88.00 101 LYS A O 1
ATOM 791 N N . THR A 1 102 ? 11.251 32.675 36.762 1.00 90.50 102 THR A N 1
ATOM 792 C CA . THR A 1 102 ? 12.022 33.057 35.581 1.00 90.50 102 THR A CA 1
ATOM 793 C C . THR A 1 102 ? 11.277 32.726 34.293 1.00 90.50 102 THR A C 1
ATOM 795 O O . THR A 1 102 ? 10.279 32.006 34.277 1.00 90.50 102 THR A O 1
ATOM 798 N N . ARG A 1 103 ? 11.781 33.251 33.176 1.00 87.75 103 ARG A N 1
ATOM 799 C CA . ARG A 1 103 ? 11.273 32.909 31.847 1.00 87.75 103 ARG A CA 1
ATOM 800 C C . ARG A 1 103 ? 11.445 31.415 31.531 1.00 87.75 103 ARG A C 1
ATOM 802 O O . ARG A 1 103 ? 10.564 30.839 30.904 1.00 87.75 103 ARG A O 1
ATOM 809 N N . GLU A 1 104 ? 12.529 30.794 31.996 1.00 85.62 104 GLU A N 1
ATOM 810 C CA . GLU A 1 104 ? 12.793 29.359 31.805 1.00 85.62 104 GLU A CA 1
ATOM 811 C C . GLU A 1 104 ? 11.723 28.493 32.490 1.00 85.62 104 GLU A C 1
ATOM 813 O O . GLU A 1 104 ? 11.288 27.485 31.936 1.00 85.62 104 GLU A O 1
ATOM 818 N N . ASP A 1 105 ? 11.217 28.924 33.650 1.00 80.62 105 ASP A N 1
ATOM 819 C CA . ASP A 1 105 ? 10.128 28.233 34.350 1.00 80.62 105 ASP A CA 1
ATOM 820 C C . ASP A 1 105 ? 8.813 28.273 33.558 1.00 80.62 105 ASP A C 1
ATOM 822 O O . ASP A 1 105 ? 8.060 27.296 33.544 1.00 80.62 105 ASP A O 1
ATOM 826 N N . VAL A 1 106 ? 8.540 29.392 32.878 1.00 84.19 106 VAL A N 1
ATOM 827 C CA . VAL A 1 106 ? 7.371 29.540 31.997 1.00 84.19 106 VAL A CA 1
ATOM 828 C C . VAL A 1 106 ? 7.521 28.650 30.764 1.00 84.19 106 VAL A C 1
ATOM 830 O O . VAL A 1 106 ? 6.587 27.932 30.417 1.00 84.19 106 VAL A O 1
ATOM 833 N N . GLU A 1 107 ? 8.698 28.641 30.135 1.00 79.88 107 GLU A N 1
ATOM 834 C CA . GLU A 1 107 ? 8.989 27.781 28.979 1.00 79.88 107 GLU A CA 1
ATOM 835 C C . GLU A 1 107 ? 8.863 26.289 29.346 1.00 79.88 107 GLU A C 1
ATOM 837 O O . GLU A 1 107 ? 8.256 25.513 28.605 1.00 79.88 107 GLU A O 1
ATOM 842 N N . SER A 1 108 ? 9.320 25.894 30.539 1.00 76.88 108 SER A N 1
ATOM 843 C CA . SER A 1 108 ? 9.145 24.531 31.055 1.00 76.88 108 SER A CA 1
ATOM 844 C C . SER A 1 108 ? 7.676 24.180 31.326 1.00 76.88 108 SER A C 1
ATOM 846 O O . SER A 1 108 ? 7.248 23.064 31.029 1.00 76.88 108 SER A O 1
ATOM 848 N N . ALA A 1 109 ? 6.879 25.113 31.857 1.00 81.19 109 ALA A N 1
ATOM 849 C CA . ALA A 1 109 ? 5.449 24.897 32.084 1.00 81.19 109 ALA A CA 1
ATOM 850 C C . ALA A 1 109 ? 4.670 24.728 30.769 1.00 81.19 109 ALA A C 1
ATOM 852 O O . ALA A 1 109 ? 3.813 23.851 30.681 1.00 81.19 109 ALA A O 1
ATOM 853 N N . VAL A 1 110 ? 5.007 25.505 29.734 1.00 77.25 110 VAL A N 1
ATOM 854 C CA . VAL A 1 110 ? 4.428 25.359 28.387 1.00 77.25 110 VAL A CA 1
ATOM 855 C C . VAL A 1 110 ? 4.805 24.010 27.772 1.00 77.25 110 VAL A C 1
ATOM 857 O O . VAL A 1 110 ? 3.928 23.294 27.303 1.00 77.25 110 VAL A O 1
ATOM 860 N N . SER A 1 111 ? 6.073 23.601 27.861 1.00 71.19 111 SER A N 1
ATOM 861 C CA . SER A 1 111 ? 6.504 22.285 27.368 1.00 71.19 111 SER A CA 1
ATOM 862 C C . SER A 1 111 ? 5.812 21.126 28.104 1.00 71.19 111 SER A C 1
ATOM 864 O O . SER A 1 111 ? 5.435 20.125 27.497 1.00 71.19 111 SER A O 1
ATOM 866 N N . LYS A 1 112 ? 5.559 21.267 29.413 1.00 68.81 112 LYS A N 1
ATOM 867 C CA . LYS A 1 112 ? 4.803 20.267 30.183 1.00 68.81 112 LYS A CA 1
ATOM 868 C C . LYS A 1 112 ? 3.339 20.171 29.760 1.00 68.81 112 LYS A C 1
ATOM 870 O O . LYS A 1 112 ? 2.809 19.063 29.757 1.00 68.81 112 LYS A O 1
ATOM 875 N N . LEU A 1 113 ? 2.704 21.274 29.365 1.00 66.75 113 LEU A N 1
ATOM 876 C CA . LEU A 1 113 ? 1.339 21.261 28.821 1.00 66.75 113 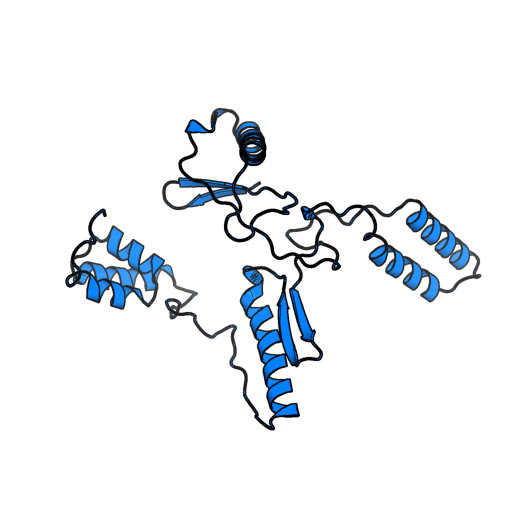LEU A CA 1
ATOM 877 C C . LEU A 1 113 ? 1.233 20.487 27.506 1.00 66.75 113 LEU A C 1
ATOM 879 O O . LEU A 1 113 ? 0.248 19.786 27.273 1.00 66.75 113 LEU A O 1
ATOM 883 N N . GLU A 1 114 ? 2.259 20.592 26.663 1.00 56.78 114 GLU A N 1
ATOM 884 C CA . GLU A 1 114 ? 2.356 19.808 25.428 1.00 56.78 114 GLU A CA 1
ATOM 885 C C . GLU A 1 114 ? 2.518 18.309 25.725 1.00 56.78 114 GLU A C 1
ATOM 887 O O . GLU A 1 114 ? 2.061 17.473 24.951 1.00 56.78 114 GLU A O 1
ATOM 892 N N . SER A 1 115 ? 3.115 17.956 26.870 1.00 52.72 115 SER A N 1
ATOM 893 C CA . SER A 1 115 ? 3.265 16.561 27.301 1.00 52.72 115 SER A CA 1
ATOM 894 C C . SER A 1 115 ? 2.051 15.993 28.056 1.00 52.72 115 SER A C 1
ATOM 896 O O . SER A 1 115 ? 1.777 14.799 27.943 1.00 52.72 115 SER A O 1
ATOM 898 N N . SER A 1 116 ? 1.296 16.817 28.801 1.00 47.31 116 SER A N 1
ATOM 899 C CA . SER A 1 116 ? 0.203 16.374 29.690 1.00 47.31 116 SER A CA 1
ATOM 900 C C . SER A 1 116 ? -1.144 16.159 28.992 1.00 47.31 116 SER A C 1
ATOM 902 O O . SER A 1 116 ? -2.102 15.693 29.606 1.00 47.31 116 SER A O 1
ATOM 904 N N . THR A 1 117 ? -1.227 16.426 27.690 1.00 49.56 117 THR A N 1
ATOM 905 C CA . THR A 1 117 ? -2.403 16.147 26.846 1.00 49.56 117 THR A CA 1
ATOM 906 C C . THR A 1 117 ? -2.598 14.651 26.537 1.00 49.56 117 THR A C 1
ATOM 908 O O . THR A 1 117 ? -3.449 14.298 25.724 1.00 49.56 117 THR A O 1
ATOM 911 N N . SER A 1 118 ? -1.839 13.764 27.189 1.00 46.69 118 SER A N 1
ATOM 912 C CA . SER A 1 118 ? -1.723 12.334 26.871 1.00 46.69 118 SER A CA 1
ATOM 913 C C . SER A 1 118 ? -2.402 11.375 27.865 1.00 46.69 118 SER A C 1
ATOM 915 O O . SER A 1 118 ? -2.460 10.177 27.597 1.00 46.69 118 SER A O 1
ATOM 917 N N . GLU A 1 119 ? -2.983 11.858 28.968 1.00 40.78 119 GLU A N 1
ATOM 918 C CA . GLU A 1 119 ? -3.595 10.990 29.989 1.00 40.78 119 GLU A CA 1
ATOM 919 C C . GLU A 1 119 ? -5.111 11.199 30.136 1.00 40.78 119 GLU A C 1
ATOM 921 O O . GLU A 1 119 ? -5.613 11.755 31.112 1.00 40.78 119 GLU A O 1
ATOM 926 N N . LYS A 1 120 ? -5.875 10.709 29.158 1.00 35.72 120 LYS A N 1
ATOM 927 C CA . LYS A 1 120 ? -7.260 10.241 29.344 1.00 35.72 120 LYS A CA 1
ATOM 928 C C . LYS A 1 120 ? -7.627 9.355 28.160 1.00 35.72 120 LYS A C 1
ATOM 930 O O . LYS A 1 120 ? -7.313 9.731 27.041 1.00 35.72 120 LYS A O 1
ATOM 935 N N . HIS A 1 121 ? -8.242 8.200 28.451 1.00 39.88 121 HIS A N 1
ATOM 936 C CA . HIS A 1 121 ? -8.775 7.187 27.521 1.00 39.88 121 HIS A CA 1
ATOM 937 C C . HIS A 1 121 ? -8.615 7.579 26.043 1.00 39.88 121 HIS A C 1
ATOM 939 O O . HIS A 1 121 ? -9.416 8.348 25.513 1.00 39.88 121 HIS A O 1
ATOM 945 N N . LEU A 1 122 ? -7.527 7.117 25.422 1.00 43.66 122 LEU A N 1
ATOM 946 C CA . LEU A 1 122 ? -7.218 7.455 24.038 1.00 43.66 122 LEU A CA 1
ATOM 947 C C . LEU A 1 122 ? -8.327 6.879 23.158 1.00 43.66 122 LEU A C 1
ATOM 949 O O . LEU A 1 122 ? -8.552 5.672 23.154 1.00 43.66 122 LEU A O 1
ATOM 953 N N . ASP A 1 123 ? -9.031 7.754 22.446 1.00 44.91 123 ASP A N 1
ATOM 954 C CA . ASP A 1 123 ? -9.849 7.357 21.303 1.00 44.91 123 ASP A CA 1
ATOM 955 C C . ASP A 1 123 ? -8.935 6.572 20.333 1.00 44.91 123 ASP A C 1
ATOM 957 O O . ASP A 1 123 ? -7.789 6.996 20.140 1.00 44.91 123 ASP A O 1
ATOM 961 N N . PRO A 1 124 ? -9.367 5.448 19.729 1.00 50.00 124 PRO A N 1
ATOM 962 C CA . PRO A 1 124 ? -8.565 4.705 18.746 1.00 50.00 124 PRO A CA 1
ATOM 963 C C . PRO A 1 124 ? -7.956 5.606 17.662 1.00 50.00 124 PRO A C 1
ATOM 965 O O . PRO A 1 124 ? -6.817 5.412 17.225 1.00 50.00 124 PRO A O 1
ATOM 968 N N . SER A 1 125 ? -8.679 6.666 17.291 1.00 49.59 125 SER A N 1
ATOM 969 C CA . SER A 1 125 ? -8.222 7.656 16.318 1.00 49.59 125 SER A CA 1
ATOM 970 C C . SER A 1 125 ? -7.079 8.562 16.810 1.00 49.59 125 SER A C 1
ATOM 972 O O . SER A 1 125 ? -6.389 9.165 15.982 1.00 49.59 125 SER A O 1
ATOM 974 N N . ALA A 1 126 ? -6.840 8.616 18.125 1.00 45.66 126 ALA A N 1
ATOM 975 C CA . ALA A 1 126 ? -5.849 9.439 18.821 1.00 45.66 126 ALA A CA 1
ATOM 976 C C . ALA A 1 126 ? -4.548 8.695 19.205 1.00 45.66 126 ALA A C 1
ATOM 978 O O . ALA A 1 126 ? -3.659 9.286 19.826 1.00 45.66 126 ALA A O 1
ATOM 979 N N . VAL A 1 127 ? -4.390 7.416 18.840 1.00 53.12 127 VAL A N 1
ATOM 980 C CA . VAL A 1 127 ? -3.134 6.667 19.051 1.00 53.12 127 VAL A CA 1
ATOM 981 C C . VAL A 1 127 ? -2.111 6.998 17.957 1.00 53.12 127 VAL A C 1
ATOM 983 O O . VAL A 1 127 ? -2.468 7.169 16.784 1.00 53.12 127 VAL A O 1
ATOM 986 N N . SER A 1 128 ? -0.826 7.096 18.335 1.00 53.62 128 SER A N 1
ATOM 987 C CA . SER A 1 128 ? 0.253 7.464 17.415 1.00 53.62 128 SER A CA 1
ATOM 988 C C . SER A 1 128 ? 0.243 6.648 16.146 1.00 53.62 128 SER A C 1
ATOM 990 O O . SER A 1 128 ? 0.172 5.418 16.172 1.00 53.62 128 SER A O 1
ATOM 992 N N . ARG A 1 129 ? 0.496 7.338 15.040 1.00 57.97 129 ARG A N 1
ATOM 993 C CA . ARG A 1 129 ? 0.860 6.694 13.785 1.00 57.97 129 ARG A CA 1
ATOM 994 C C . ARG A 1 129 ? 2.314 6.954 13.370 1.00 57.97 129 ARG A C 1
ATOM 996 O O . ARG A 1 129 ? 2.634 6.868 12.185 1.00 57.97 129 ARG A O 1
ATOM 1003 N N . GLY A 1 130 ? 3.178 7.293 14.328 1.00 70.69 130 GLY A N 1
ATOM 1004 C CA . GLY A 1 130 ? 4.629 7.289 14.137 1.00 70.69 130 GLY A CA 1
ATOM 1005 C C . GLY A 1 130 ? 5.190 5.868 14.008 1.00 70.69 130 GLY A C 1
ATOM 1006 O O . GLY A 1 130 ? 4.480 4.887 14.226 1.00 70.69 130 GLY A O 1
ATOM 1007 N N . SER A 1 131 ? 6.467 5.757 13.648 1.00 80.69 131 SER A N 1
ATOM 1008 C CA . SER A 1 131 ? 7.210 4.489 13.617 1.00 80.69 131 SER A CA 1
ATOM 1009 C C . SER A 1 131 ? 8.270 4.447 14.715 1.00 80.69 131 SER A C 1
ATOM 1011 O O . SER A 1 131 ? 8.886 5.480 14.982 1.00 80.69 131 SER A O 1
ATOM 1013 N N . SER A 1 132 ? 8.548 3.268 15.273 1.00 86.69 132 SER A N 1
ATOM 1014 C CA . SER A 1 132 ? 9.707 3.032 16.145 1.00 86.69 132 SER A CA 1
ATOM 1015 C C . SER A 1 132 ? 10.659 2.014 15.522 1.00 86.69 132 SER A C 1
ATOM 1017 O O . SER A 1 132 ? 10.251 1.172 14.718 1.00 86.69 132 SER A O 1
ATOM 1019 N N . LEU A 1 133 ? 11.939 2.125 15.872 1.00 89.94 133 LEU A N 1
ATOM 1020 C CA . LEU A 1 133 ? 12.975 1.165 15.519 1.00 89.94 133 LEU A CA 1
ATOM 1021 C C . LEU A 1 133 ? 13.791 0.869 16.772 1.00 89.94 133 LEU A C 1
ATOM 1023 O O . LEU A 1 133 ? 14.624 1.680 17.177 1.00 89.94 133 LEU A O 1
ATOM 1027 N N . ASP A 1 134 ? 13.571 -0.309 17.338 1.00 90.88 134 ASP A N 1
ATOM 1028 C CA . ASP A 1 134 ? 14.141 -0.710 18.619 1.00 90.88 134 ASP A CA 1
ATOM 1029 C C . ASP A 1 134 ? 14.995 -1.972 18.458 1.00 90.88 134 ASP A C 1
ATOM 1031 O O . ASP A 1 134 ? 14.780 -2.776 17.545 1.00 90.88 134 ASP A O 1
ATOM 1035 N N . ARG A 1 135 ? 15.988 -2.146 19.336 1.00 91.81 135 ARG A N 1
ATOM 1036 C CA . ARG A 1 135 ? 16.780 -3.378 19.439 1.00 91.81 135 ARG A CA 1
ATOM 1037 C C . ARG A 1 135 ? 16.696 -3.907 20.862 1.00 91.81 135 ARG A C 1
ATOM 1039 O O . ARG A 1 135 ? 17.035 -3.174 21.784 1.00 91.81 135 ARG A O 1
ATOM 1046 N N . ASP A 1 136 ? 16.283 -5.156 21.008 1.00 93.69 136 ASP A N 1
ATOM 1047 C CA . ASP A 1 136 ? 16.218 -5.837 22.302 1.00 93.69 136 ASP A CA 1
ATOM 1048 C C . ASP A 1 136 ? 17.604 -6.364 22.732 1.00 93.69 136 ASP A C 1
ATOM 1050 O O . ASP A 1 136 ? 18.526 -6.471 21.915 1.00 93.69 136 ASP A O 1
ATOM 1054 N N . ASP A 1 137 ? 17.754 -6.727 24.005 1.00 93.69 137 ASP A N 1
ATOM 1055 C CA . ASP A 1 137 ? 18.999 -7.212 24.620 1.00 93.69 137 ASP A CA 1
ATOM 1056 C C . ASP A 1 137 ? 19.516 -8.504 23.965 1.00 93.69 137 ASP A C 1
ATOM 1058 O O . ASP A 1 137 ? 20.717 -8.775 23.936 1.00 93.69 137 ASP A O 1
ATOM 1062 N N . ASN A 1 138 ? 18.612 -9.301 23.388 1.00 94.44 138 ASN A N 1
ATOM 1063 C CA . ASN A 1 138 ? 18.946 -10.496 22.603 1.00 94.44 138 ASN A CA 1
ATOM 1064 C C . ASN A 1 138 ? 19.438 -10.178 21.174 1.00 94.44 138 ASN A C 1
ATOM 1066 O O . ASN A 1 138 ? 19.810 -11.084 20.428 1.00 94.44 138 ASN A O 1
ATOM 1070 N N . GLY A 1 139 ? 19.437 -8.902 20.786 1.00 91.56 139 GLY A N 1
ATOM 1071 C CA . GLY A 1 139 ? 19.899 -8.414 19.497 1.00 91.56 139 GLY A CA 1
ATOM 1072 C C . GLY A 1 139 ? 18.828 -8.298 18.408 1.00 91.56 139 GLY A C 1
ATOM 1073 O O . GLY A 1 139 ? 19.175 -7.833 17.320 1.00 91.56 139 GLY A O 1
ATOM 1074 N N . LEU A 1 140 ? 17.568 -8.671 18.668 1.00 96.19 140 LEU A N 1
ATOM 1075 C CA . LEU A 1 140 ? 16.461 -8.568 17.712 1.00 96.19 140 LEU A CA 1
ATOM 1076 C C . LEU A 1 140 ? 16.120 -7.104 17.414 1.00 96.19 140 LEU A C 1
ATOM 1078 O O . LEU A 1 140 ? 15.862 -6.326 18.327 1.00 96.19 140 LEU A O 1
ATOM 1082 N N . LEU A 1 141 ? 16.070 -6.750 16.128 1.00 94.50 141 LEU A N 1
ATOM 1083 C CA . LEU A 1 141 ? 15.580 -5.454 15.660 1.00 94.50 141 LEU A CA 1
ATOM 1084 C C . LEU A 1 141 ? 14.080 -5.525 15.367 1.00 94.50 141 LEU A C 1
ATOM 1086 O O . LEU A 1 141 ? 13.642 -6.394 14.614 1.00 94.50 141 LEU A O 1
ATOM 1090 N N . THR A 1 142 ? 13.319 -4.574 15.904 1.00 94.50 142 THR A N 1
ATOM 1091 C CA . THR A 1 142 ? 11.877 -4.433 15.670 1.00 94.50 142 THR A CA 1
ATOM 1092 C C . THR A 1 142 ? 11.589 -3.065 15.065 1.00 94.50 142 THR A C 1
ATOM 1094 O O . THR A 1 142 ? 11.857 -2.041 15.688 1.00 94.50 142 THR A O 1
ATOM 1097 N N . LEU A 1 143 ? 11.034 -3.051 13.851 1.00 92.75 143 LEU A N 1
ATOM 1098 C CA . LEU A 1 143 ? 10.483 -1.856 13.211 1.00 92.75 143 LEU A CA 1
ATOM 1099 C C . LEU A 1 143 ? 8.958 -1.940 13.279 1.00 92.75 143 LEU A C 1
ATOM 1101 O O . LEU A 1 143 ? 8.359 -2.765 12.588 1.00 92.75 143 LEU A O 1
ATOM 1105 N N . ALA A 1 144 ? 8.345 -1.109 14.115 1.00 91.19 144 ALA A N 1
ATOM 1106 C CA . ALA A 1 144 ? 6.906 -1.114 14.358 1.00 91.19 144 ALA A CA 1
ATOM 1107 C C . ALA A 1 144 ? 6.267 0.219 13.953 1.00 91.19 144 ALA A C 1
ATOM 1109 O O . ALA A 1 144 ? 6.944 1.239 13.785 1.00 91.19 144 ALA A O 1
ATOM 1110 N N . GLY A 1 145 ? 4.941 0.224 13.833 1.00 89.50 145 GLY A N 1
ATOM 1111 C CA . GLY A 1 145 ? 4.188 1.440 13.553 1.00 89.50 145 GLY A CA 1
ATOM 1112 C C . GLY A 1 145 ? 4.281 1.918 12.108 1.00 89.50 145 GLY A C 1
ATOM 1113 O O . GLY A 1 145 ? 4.484 1.148 11.168 1.00 89.50 145 GLY A O 1
ATOM 1114 N N . GLY A 1 146 ? 4.154 3.232 11.953 1.00 87.06 146 GLY A N 1
ATOM 1115 C CA . GLY A 1 146 ? 4.299 3.935 10.690 1.00 87.06 146 GLY A CA 1
ATOM 1116 C C . GLY A 1 146 ? 3.098 3.817 9.755 1.00 87.06 146 GLY A C 1
ATOM 1117 O O . GLY A 1 146 ? 1.994 3.411 10.126 1.00 87.06 146 GLY A O 1
ATOM 1118 N N . LYS A 1 147 ? 3.319 4.236 8.508 1.00 87.25 147 LYS A N 1
ATOM 1119 C CA . LYS A 1 147 ? 2.312 4.253 7.445 1.00 87.25 147 LYS A CA 1
ATOM 1120 C C . LYS A 1 147 ? 2.906 3.693 6.165 1.00 87.25 147 LYS A C 1
ATOM 1122 O O . LYS A 1 147 ? 4.100 3.848 5.905 1.00 87.25 147 LYS A O 1
ATOM 1127 N N . ILE A 1 148 ? 2.046 3.163 5.297 1.00 91.75 148 ILE A N 1
ATOM 1128 C CA . ILE A 1 148 ? 2.465 2.734 3.958 1.00 91.75 148 ILE A CA 1
ATOM 1129 C C . ILE A 1 148 ? 3.102 3.874 3.154 1.00 91.75 148 ILE A C 1
ATOM 1131 O O . ILE A 1 148 ? 3.959 3.611 2.332 1.00 91.75 148 ILE A O 1
ATOM 1135 N N . THR A 1 149 ? 2.753 5.139 3.402 1.00 87.25 149 THR A N 1
ATOM 1136 C CA . THR A 1 149 ? 3.369 6.303 2.737 1.00 87.25 149 THR A CA 1
ATOM 1137 C C . THR A 1 149 ? 4.797 6.585 3.206 1.00 87.25 149 THR A C 1
ATOM 1139 O O . THR A 1 149 ? 5.583 7.165 2.461 1.00 87.25 149 THR A O 1
ATOM 1142 N N . ASP A 1 150 ? 5.151 6.147 4.415 1.00 87.75 150 ASP A N 1
ATOM 1143 C CA . ASP A 1 150 ? 6.443 6.416 5.055 1.00 87.75 150 ASP A CA 1
ATOM 1144 C C . ASP A 1 150 ? 7.420 5.235 4.935 1.00 87.75 150 ASP A C 1
ATOM 1146 O O . ASP A 1 150 ? 8.597 5.362 5.286 1.00 87.75 150 ASP A O 1
ATOM 1150 N N . TYR A 1 151 ? 6.961 4.107 4.380 1.00 93.56 151 TYR A N 1
ATOM 1151 C CA . TYR A 1 151 ? 7.674 2.826 4.343 1.00 93.56 151 TYR A CA 1
ATOM 1152 C C . TYR A 1 151 ? 9.130 2.941 3.867 1.00 93.56 151 TYR A C 1
ATOM 1154 O O . TYR A 1 151 ? 10.034 2.381 4.483 1.00 93.56 151 TYR A O 1
ATOM 1162 N N . ARG A 1 152 ? 9.388 3.712 2.800 1.00 95.81 152 ARG A N 1
ATOM 1163 C CA . ARG A 1 152 ? 10.733 3.888 2.234 1.00 95.81 152 ARG A CA 1
ATOM 1164 C C . ARG A 1 152 ? 11.668 4.578 3.228 1.00 95.81 152 ARG A C 1
ATOM 1166 O O . ARG A 1 152 ? 12.818 4.176 3.360 1.00 95.81 152 ARG A O 1
ATOM 1173 N N . LYS A 1 153 ? 11.184 5.617 3.918 1.00 90.62 153 LYS A N 1
ATOM 1174 C CA . LYS A 1 153 ? 11.968 6.361 4.917 1.00 90.62 153 LYS A CA 1
ATOM 1175 C C . LYS A 1 153 ? 12.212 5.507 6.163 1.00 90.62 153 LYS A C 1
ATOM 1177 O O . LYS A 1 153 ? 13.311 5.534 6.704 1.00 90.62 153 LYS A O 1
ATOM 1182 N N . MET A 1 154 ? 11.217 4.722 6.579 1.00 92.56 154 MET A N 1
ATOM 1183 C CA . MET A 1 154 ? 11.369 3.761 7.676 1.00 92.56 154 MET A CA 1
ATOM 1184 C C . MET A 1 154 ? 12.429 2.701 7.348 1.00 92.56 154 MET A C 1
ATOM 1186 O O . MET A 1 154 ? 13.308 2.433 8.163 1.00 92.56 154 MET A O 1
ATOM 1190 N N . ALA A 1 155 ? 12.394 2.146 6.133 1.00 96.00 155 ALA A N 1
ATOM 1191 C CA . ALA A 1 155 ? 13.383 1.178 5.669 1.00 96.00 155 ALA A CA 1
ATOM 1192 C C . ALA A 1 155 ? 14.794 1.782 5.566 1.00 96.00 155 ALA A C 1
ATOM 1194 O O . ALA A 1 155 ? 15.764 1.124 5.924 1.00 96.00 155 ALA A O 1
ATOM 1195 N N . GLU A 1 156 ? 14.917 3.032 5.112 1.00 94.56 156 GLU A N 1
ATOM 1196 C CA . GLU A 1 156 ? 16.190 3.764 5.067 1.00 94.56 156 GLU A CA 1
ATOM 1197 C C . GLU A 1 156 ? 16.826 3.868 6.464 1.00 94.56 156 GLU A C 1
ATOM 1199 O O . GLU A 1 156 ? 17.954 3.412 6.640 1.00 94.56 156 GLU A O 1
ATOM 1204 N N . GLY A 1 157 ? 16.075 4.330 7.472 1.00 90.69 157 GLY A N 1
ATOM 1205 C CA . GLY A 1 157 ? 16.563 4.397 8.857 1.00 90.69 157 GLY A CA 1
ATOM 1206 C C . GLY A 1 157 ? 16.869 3.023 9.472 1.00 90.69 157 GLY A C 1
ATOM 1207 O O . GLY A 1 157 ? 17.852 2.862 10.196 1.00 90.69 157 GLY A O 1
ATOM 1208 N N . ALA A 1 158 ? 16.083 1.994 9.138 1.00 95.81 158 ALA A N 1
ATOM 1209 C CA . ALA A 1 158 ? 16.373 0.622 9.556 1.00 95.81 158 ALA A CA 1
ATOM 1210 C C . ALA A 1 158 ? 17.695 0.106 8.969 1.00 95.81 158 ALA A C 1
ATOM 1212 O O . ALA A 1 158 ? 18.500 -0.498 9.678 1.00 95.81 158 ALA A O 1
ATOM 1213 N N . MET A 1 159 ? 17.952 0.379 7.689 1.00 97.50 159 MET A N 1
ATOM 1214 C CA . MET A 1 159 ? 19.188 -0.031 7.029 1.00 97.50 159 MET A CA 1
ATOM 1215 C C . MET A 1 159 ? 20.413 0.717 7.561 1.00 97.50 159 MET A C 1
ATOM 1217 O O . MET A 1 159 ? 21.461 0.093 7.706 1.00 97.50 159 MET A O 1
ATOM 1221 N N . GLU A 1 160 ? 20.294 2.004 7.901 1.00 95.12 160 GLU A N 1
ATOM 1222 C CA . GLU A 1 160 ? 21.348 2.754 8.606 1.00 95.12 160 GLU A CA 1
ATOM 1223 C C . GLU A 1 160 ? 21.740 2.043 9.907 1.00 95.12 160 GLU A C 1
ATOM 1225 O O . GLU A 1 160 ? 22.906 1.689 10.097 1.00 95.12 160 GLU A O 1
ATOM 1230 N N . ARG A 1 161 ? 20.749 1.705 10.743 1.00 95.06 161 ARG A N 1
ATOM 1231 C CA . ARG A 1 161 ? 20.986 0.996 12.006 1.00 95.06 161 ARG A CA 1
ATOM 1232 C C . ARG A 1 161 ? 21.643 -0.370 11.804 1.00 95.06 161 ARG A C 1
ATOM 1234 O O . ARG A 1 161 ? 22.538 -0.737 12.566 1.00 95.06 161 ARG A O 1
ATOM 1241 N N . VAL A 1 162 ? 21.211 -1.123 10.792 1.00 97.44 162 VAL A N 1
ATOM 1242 C CA . VAL A 1 162 ? 21.792 -2.431 10.449 1.00 97.44 162 VAL A CA 1
ATOM 1243 C C . VAL A 1 162 ? 23.254 -2.291 10.023 1.00 97.44 162 VAL A C 1
ATOM 1245 O O . VAL A 1 162 ? 24.088 -3.084 10.459 1.00 97.44 162 VAL A O 1
ATOM 1248 N N . VAL A 1 163 ? 23.590 -1.290 9.205 1.00 97.56 163 VAL A N 1
ATOM 1249 C CA . VAL A 1 163 ? 24.975 -1.045 8.774 1.00 97.56 163 VAL A CA 1
ATOM 1250 C C . VAL A 1 163 ? 25.871 -0.697 9.964 1.00 97.56 163 VAL A C 1
ATOM 1252 O O . VAL A 1 163 ? 26.969 -1.248 10.062 1.00 97.56 163 VAL A O 1
ATOM 1255 N N . ASP A 1 164 ? 25.393 0.130 10.895 1.00 95.94 164 ASP A N 1
ATOM 1256 C CA . ASP A 1 164 ? 26.140 0.475 12.110 1.00 95.94 164 ASP A CA 1
ATOM 1257 C C . ASP A 1 164 ? 26.429 -0.757 12.979 1.00 95.94 164 ASP A C 1
ATOM 1259 O O . ASP A 1 164 ? 27.556 -0.946 13.440 1.00 95.94 164 ASP A O 1
ATOM 1263 N N . ILE A 1 165 ? 25.435 -1.635 13.164 1.00 96.38 165 ILE A N 1
ATOM 1264 C CA . ILE A 1 165 ? 25.589 -2.893 13.917 1.00 96.38 165 ILE A CA 1
ATOM 1265 C C . ILE A 1 165 ? 26.593 -3.816 13.223 1.00 96.38 165 ILE A C 1
ATOM 1267 O O . ILE A 1 165 ? 27.511 -4.330 13.861 1.00 96.38 165 ILE A O 1
ATOM 1271 N N . LEU A 1 166 ? 26.458 -4.003 11.907 1.00 97.88 166 LEU A N 1
ATOM 1272 C CA . LEU A 1 166 ? 27.361 -4.850 11.126 1.00 97.88 166 LEU A CA 1
ATOM 1273 C C . LEU A 1 166 ? 28.807 -4.358 11.190 1.00 97.88 166 LEU A C 1
ATOM 1275 O O . LEU A 1 166 ? 29.731 -5.175 11.256 1.00 97.88 166 LEU A O 1
ATOM 1279 N N . LYS A 1 167 ? 29.013 -3.039 11.222 1.00 97.94 167 LYS A N 1
ATOM 1280 C CA . LYS A 1 167 ? 30.344 -2.466 11.385 1.00 97.94 167 LYS A CA 1
ATOM 1281 C C . LYS A 1 167 ? 30.888 -2.685 12.795 1.00 97.94 167 LYS A C 1
ATOM 1283 O O . LYS A 1 167 ? 32.032 -3.109 12.928 1.00 97.94 167 LYS A O 1
ATOM 1288 N N . ALA A 1 168 ? 30.095 -2.387 13.821 1.00 96.94 168 ALA A N 1
ATOM 1289 C CA . ALA A 1 168 ? 30.539 -2.424 15.211 1.00 96.94 168 ALA A CA 1
ATOM 1290 C C . ALA A 1 168 ? 30.795 -3.849 15.728 1.00 96.94 168 ALA A C 1
ATOM 1292 O O . ALA A 1 168 ? 31.763 -4.070 16.450 1.00 96.94 168 ALA A O 1
ATOM 1293 N N . GLU A 1 169 ? 29.949 -4.811 15.357 1.00 97.50 169 GLU A N 1
ATOM 1294 C CA . GLU A 1 169 ? 29.968 -6.163 15.935 1.00 97.50 169 GLU A CA 1
ATOM 1295 C C . GLU A 1 169 ? 30.657 -7.198 15.042 1.00 97.50 169 GLU A C 1
ATOM 1297 O O . GLU A 1 169 ? 31.144 -8.212 15.537 1.00 97.50 169 GLU A O 1
ATOM 1302 N N . PHE A 1 170 ? 30.723 -6.947 13.732 1.00 97.69 170 PHE A N 1
ATOM 1303 C CA . PHE A 1 170 ? 31.234 -7.920 12.761 1.00 97.69 170 PHE A CA 1
ATOM 1304 C C . PHE A 1 170 ? 32.352 -7.367 11.868 1.00 97.69 170 PHE A C 1
ATOM 1306 O O . PHE A 1 170 ? 32.823 -8.083 10.987 1.00 97.69 170 PHE A O 1
ATOM 1313 N N . ASP A 1 171 ? 32.757 -6.106 12.057 1.00 97.69 171 ASP A N 1
ATOM 1314 C CA . ASP A 1 171 ? 33.715 -5.386 11.206 1.00 97.69 171 ASP A CA 1
ATOM 1315 C C . ASP A 1 171 ? 33.354 -5.413 9.704 1.00 97.69 171 ASP A C 1
ATOM 1317 O O . ASP A 1 171 ? 34.209 -5.379 8.817 1.00 97.69 171 ASP A O 1
ATOM 1321 N N . ARG A 1 172 ? 32.053 -5.461 9.386 1.00 98.31 172 ARG A N 1
ATOM 1322 C CA . ARG A 1 172 ? 31.553 -5.466 8.004 1.00 98.31 172 ARG A CA 1
ATOM 1323 C C . ARG A 1 172 ? 31.033 -4.089 7.618 1.00 98.31 172 ARG A C 1
ATOM 13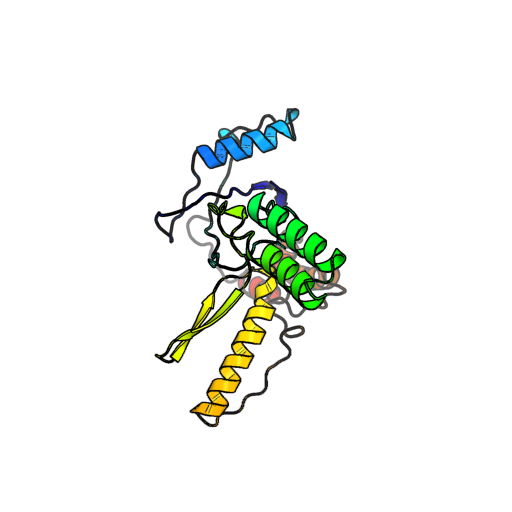25 O O . ARG A 1 172 ? 30.085 -3.585 8.209 1.00 98.31 172 ARG A O 1
ATOM 1332 N N . SER A 1 173 ? 31.620 -3.510 6.576 1.00 97.19 173 SER A N 1
ATOM 1333 C CA . SER A 1 173 ? 31.212 -2.209 6.041 1.00 97.19 173 SER A CA 1
ATOM 1334 C C . SER A 1 173 ? 30.345 -2.363 4.794 1.00 97.19 173 SER A C 1
ATOM 1336 O O . SER A 1 173 ? 30.703 -3.095 3.871 1.00 97.19 173 SER A O 1
ATOM 1338 N N . PHE A 1 174 ? 29.256 -1.599 4.726 1.00 97.62 174 PHE A N 1
ATOM 1339 C CA . PHE A 1 174 ? 28.382 -1.514 3.557 1.00 97.62 174 PHE A CA 1
ATOM 1340 C C . PHE A 1 174 ? 28.095 -0.056 3.217 1.00 97.62 174 PHE A C 1
ATOM 1342 O O . PHE A 1 174 ? 28.098 0.810 4.088 1.00 97.62 174 PHE A O 1
ATOM 1349 N N . LYS A 1 175 ? 27.833 0.213 1.937 1.00 96.12 175 LYS A N 1
ATOM 1350 C CA . LYS A 1 175 ? 27.387 1.523 1.467 1.00 96.12 175 LYS A CA 1
ATOM 1351 C C . LYS A 1 175 ? 25.903 1.448 1.144 1.00 96.12 175 LYS A C 1
ATOM 1353 O O . LYS A 1 175 ? 25.500 0.616 0.332 1.00 96.12 175 LYS A O 1
ATOM 1358 N N . LEU A 1 176 ? 25.113 2.329 1.749 1.00 95.56 176 LEU A N 1
ATOM 1359 C CA . LEU A 1 176 ? 23.698 2.450 1.420 1.00 95.56 176 LEU A CA 1
ATOM 1360 C C . LEU A 1 176 ? 23.515 2.979 -0.005 1.00 95.56 176 LEU A C 1
ATOM 1362 O O . LEU A 1 176 ? 24.267 3.833 -0.486 1.00 95.56 176 LEU A O 1
ATOM 1366 N N . ILE A 1 177 ? 22.496 2.454 -0.677 1.00 96.38 177 ILE A N 1
ATOM 1367 C CA . ILE A 1 177 ? 22.024 2.978 -1.956 1.00 96.38 177 ILE A CA 1
ATOM 1368 C C . ILE A 1 177 ? 21.080 4.160 -1.720 1.00 96.38 177 ILE A C 1
ATOM 1370 O O . ILE A 1 177 ? 20.469 4.278 -0.660 1.00 96.38 177 ILE A O 1
ATOM 1374 N N . ASN A 1 178 ? 20.909 5.015 -2.729 1.00 96.31 178 ASN A N 1
ATOM 1375 C CA . ASN A 1 178 ? 19.889 6.057 -2.671 1.00 96.31 178 ASN A CA 1
ATOM 1376 C C . ASN A 1 178 ? 18.506 5.455 -2.962 1.00 96.31 178 ASN A C 1
ATOM 1378 O O . ASN A 1 178 ? 18.112 5.308 -4.120 1.00 96.31 178 ASN A O 1
ATOM 1382 N N . SER A 1 179 ? 17.764 5.135 -1.903 1.00 96.19 179 SER A N 1
ATOM 1383 C CA . SER A 1 179 ? 16.423 4.547 -2.007 1.00 96.19 179 SER A CA 1
ATOM 1384 C C . SER A 1 179 ? 15.404 5.455 -2.710 1.00 96.19 179 SER A C 1
ATOM 1386 O O . SER A 1 179 ? 14.428 4.956 -3.257 1.00 96.19 179 SER A O 1
ATOM 1388 N N . LYS A 1 180 ? 15.612 6.782 -2.737 1.00 94.75 180 LYS A N 1
ATOM 1389 C CA . LYS A 1 180 ? 14.682 7.741 -3.370 1.00 94.75 180 LYS A CA 1
ATOM 1390 C C . LYS A 1 180 ? 14.653 7.631 -4.892 1.00 94.75 180 LYS A C 1
ATOM 1392 O O . LYS A 1 180 ? 13.693 8.068 -5.512 1.00 94.75 180 LYS A O 1
ATOM 1397 N N . THR A 1 181 ? 15.719 7.097 -5.480 1.00 94.75 181 THR A N 1
ATOM 1398 C CA . THR A 1 181 ? 15.898 7.003 -6.934 1.00 94.75 181 THR A CA 1
ATOM 1399 C C . THR A 1 181 ? 16.032 5.562 -7.409 1.00 94.75 181 THR A C 1
ATOM 1401 O O . THR A 1 181 ? 16.320 5.337 -8.579 1.00 94.75 181 THR A O 1
ATOM 1404 N N . TYR A 1 182 ? 15.898 4.586 -6.509 1.00 95.25 182 TYR A N 1
ATOM 1405 C CA . TYR A 1 182 ? 15.994 3.175 -6.852 1.00 95.25 182 TYR A CA 1
ATOM 1406 C C . TYR A 1 182 ? 14.599 2.661 -7.242 1.00 95.25 182 TYR A C 1
ATOM 1408 O O . TYR A 1 182 ? 13.723 2.615 -6.375 1.00 95.25 182 TYR A O 1
ATOM 1416 N N . PRO A 1 183 ? 14.350 2.330 -8.522 1.00 95.00 183 PRO A N 1
ATOM 1417 C CA . PRO A 1 183 ? 13.029 1.903 -8.961 1.00 95.00 183 PRO A CA 1
ATOM 1418 C C . PRO A 1 183 ? 12.656 0.556 -8.338 1.00 95.00 183 PRO A C 1
ATOM 1420 O O . PRO A 1 183 ? 13.497 -0.322 -8.142 1.00 95.00 183 PRO A O 1
ATOM 1423 N N . VAL A 1 184 ? 11.371 0.399 -8.033 1.00 95.62 184 VAL A N 1
ATOM 1424 C CA . VAL A 1 184 ? 10.792 -0.910 -7.715 1.00 95.62 184 VAL A CA 1
ATOM 1425 C C . VAL A 1 184 ? 10.514 -1.676 -9.007 1.00 95.62 184 VAL A C 1
ATOM 1427 O O . VAL A 1 184 ? 10.428 -1.077 -10.077 1.00 95.62 184 VAL A O 1
ATOM 1430 N N . SER A 1 185 ? 10.334 -2.993 -8.908 1.00 97.50 185 SER A N 1
ATOM 1431 C CA . SER A 1 185 ? 10.010 -3.821 -10.073 1.00 97.50 185 SER A CA 1
ATOM 1432 C C . SER A 1 185 ? 8.754 -3.314 -10.784 1.00 97.50 185 SER A C 1
ATOM 1434 O O . SER A 1 185 ? 7.725 -3.116 -10.142 1.00 97.50 185 SER A O 1
ATOM 1436 N N . GLY A 1 186 ? 8.831 -3.121 -12.102 1.00 96.69 186 GLY A N 1
ATOM 1437 C CA . GLY A 1 186 ? 7.723 -2.568 -12.888 1.00 96.69 186 GLY A CA 1
ATOM 1438 C C . GLY A 1 186 ? 7.764 -1.040 -12.981 1.00 96.69 186 GLY A C 1
ATOM 1439 O O . GLY A 1 186 ? 7.108 -0.458 -13.840 1.00 96.69 186 GLY A O 1
ATOM 1440 N N . GLY A 1 187 ? 8.547 -0.388 -12.118 1.00 95.44 187 GLY A N 1
ATOM 1441 C CA . GLY A 1 187 ? 8.667 1.062 -12.000 1.00 95.44 187 GLY A CA 1
ATOM 1442 C C . GLY A 1 187 ? 9.867 1.655 -12.733 1.00 95.44 187 GLY A C 1
ATOM 1443 O O . GLY A 1 187 ? 10.185 2.821 -12.509 1.00 95.44 187 GLY A O 1
ATOM 1444 N N . GLU A 1 188 ? 10.558 0.888 -13.580 1.00 95.12 188 GLU A N 1
ATOM 1445 C CA . GLU A 1 188 ? 11.624 1.375 -14.465 1.00 95.12 188 GLU A CA 1
ATOM 1446 C C . GLU A 1 188 ? 11.037 2.210 -15.616 1.00 95.12 188 GLU A C 1
ATOM 1448 O O . GLU A 1 188 ? 11.101 1.840 -16.786 1.00 95.12 188 GLU A O 1
ATOM 1453 N N . LEU A 1 189 ? 10.424 3.330 -15.243 1.00 93.38 189 LEU A N 1
ATOM 1454 C CA . LEU A 1 189 ? 9.694 4.259 -16.092 1.00 93.38 189 LEU A CA 1
ATOM 1455 C C . LEU A 1 189 ? 10.203 5.674 -15.868 1.00 93.38 189 LEU A C 1
ATOM 1457 O O . LEU A 1 189 ? 10.653 6.010 -14.771 1.00 93.38 189 LEU A O 1
ATOM 1461 N N . ASN A 1 190 ? 10.071 6.537 -16.874 1.00 93.12 190 ASN A N 1
ATOM 1462 C CA . ASN A 1 190 ? 10.232 7.963 -16.649 1.00 93.12 190 ASN A CA 1
ATOM 1463 C C . ASN A 1 190 ? 9.003 8.527 -15.902 1.00 93.12 190 ASN A C 1
ATOM 1465 O O . ASN A 1 190 ? 7.930 8.646 -16.500 1.00 93.12 190 ASN A O 1
ATOM 1469 N N . PRO A 1 191 ? 9.136 8.952 -14.629 1.00 92.62 191 PRO A N 1
ATOM 1470 C CA . PRO A 1 191 ? 8.002 9.447 -13.848 1.00 92.62 191 PRO A CA 1
ATOM 1471 C C . PRO A 1 191 ? 7.428 10.765 -14.385 1.00 92.62 191 PRO A C 1
ATOM 1473 O O . PRO A 1 191 ? 6.308 11.122 -14.034 1.00 92.62 191 PRO A O 1
ATOM 1476 N N . ALA A 1 192 ? 8.162 11.493 -15.233 1.00 95.19 192 ALA A N 1
ATOM 1477 C CA . ALA A 1 192 ? 7.653 12.702 -15.874 1.00 95.19 192 ALA A CA 1
ATOM 1478 C C . ALA A 1 192 ? 6.701 12.405 -17.046 1.00 95.19 192 ALA A C 1
ATOM 1480 O O . ALA A 1 192 ? 5.931 13.281 -17.424 1.00 95.19 192 ALA A O 1
ATOM 1481 N N . ASN A 1 193 ? 6.752 11.193 -17.613 1.00 95.12 193 ASN A N 1
ATOM 1482 C CA . ASN A 1 193 ? 6.105 10.844 -18.881 1.00 95.12 193 ASN A CA 1
ATOM 1483 C C . ASN A 1 193 ? 5.382 9.482 -18.820 1.00 95.12 193 ASN A C 1
ATOM 1485 O O . ASN A 1 193 ? 5.391 8.729 -19.797 1.00 95.12 193 ASN A O 1
ATOM 1489 N N . VAL A 1 194 ? 4.761 9.163 -17.677 1.00 95.44 194 VAL A N 1
ATOM 1490 C CA . VAL A 1 194 ? 4.164 7.842 -17.398 1.00 95.44 194 VAL A CA 1
ATOM 1491 C C . VAL A 1 194 ? 3.208 7.395 -18.504 1.00 95.44 194 VAL A C 1
ATOM 1493 O O . VAL A 1 194 ? 3.378 6.302 -19.029 1.00 95.44 194 VAL A O 1
ATOM 1496 N N . ASP A 1 195 ? 2.267 8.242 -18.925 1.00 95.94 195 ASP A N 1
ATOM 1497 C CA . ASP A 1 195 ? 1.252 7.857 -19.917 1.00 95.94 195 ASP A CA 1
ATOM 1498 C C . ASP A 1 195 ? 1.870 7.386 -21.240 1.00 95.94 195 ASP A C 1
ATOM 1500 O O . ASP A 1 195 ? 1.460 6.368 -21.796 1.00 95.94 195 ASP A O 1
ATOM 1504 N N . SER A 1 196 ? 2.903 8.084 -21.724 1.00 96.56 196 SER A N 1
ATOM 1505 C CA . SER A 1 196 ? 3.587 7.704 -22.966 1.00 96.56 196 SER A CA 1
ATOM 1506 C C . SER A 1 196 ? 4.405 6.420 -22.834 1.00 96.56 196 SER A C 1
ATOM 1508 O O . SER A 1 196 ? 4.478 5.643 -23.783 1.00 96.56 196 SER A O 1
ATOM 1510 N N . GLU A 1 197 ? 4.993 6.175 -21.662 1.00 96.38 197 GLU A N 1
ATOM 1511 C CA . GLU A 1 197 ? 5.741 4.945 -21.389 1.00 96.38 197 GLU A CA 1
ATOM 1512 C C . GLU A 1 197 ? 4.795 3.737 -21.315 1.00 96.38 197 GLU A C 1
ATOM 1514 O O . GLU A 1 197 ? 5.057 2.686 -21.902 1.00 96.38 197 GLU A O 1
ATOM 1519 N N . ILE A 1 198 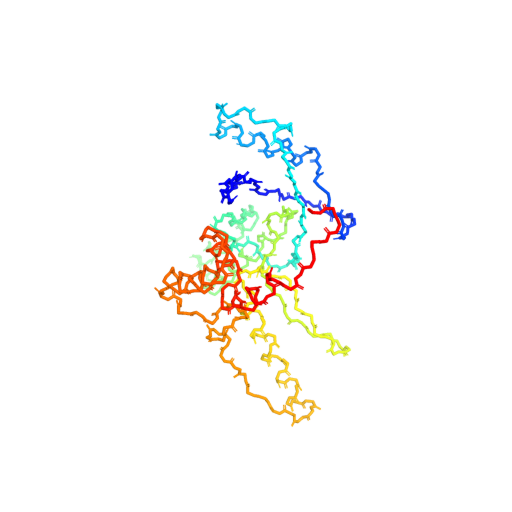? 3.647 3.901 -20.647 1.00 97.69 198 ILE A N 1
ATOM 1520 C CA . ILE A 1 198 ? 2.603 2.874 -20.580 1.00 97.69 198 ILE A CA 1
ATOM 1521 C C . ILE A 1 198 ? 2.042 2.581 -21.973 1.00 97.69 198 ILE A C 1
ATOM 1523 O O . ILE A 1 198 ? 1.872 1.415 -22.328 1.00 97.69 198 ILE A O 1
ATOM 1527 N N . GLU A 1 199 ? 1.803 3.609 -22.787 1.00 97.31 199 GLU A N 1
ATOM 1528 C CA . GLU A 1 199 ? 1.338 3.431 -24.163 1.00 97.31 199 GLU A CA 1
ATOM 1529 C C . GLU A 1 199 ? 2.355 2.663 -25.021 1.00 97.31 199 GLU A C 1
ATOM 1531 O O . GLU A 1 199 ? 1.981 1.755 -25.766 1.00 97.31 199 GLU A O 1
ATOM 1536 N N . ALA A 1 200 ? 3.653 2.940 -24.865 1.00 96.19 200 ALA A N 1
ATOM 1537 C CA . ALA A 1 200 ? 4.699 2.190 -25.556 1.00 96.19 200 ALA A CA 1
ATOM 1538 C C . ALA A 1 200 ? 4.674 0.694 -25.190 1.00 96.19 200 ALA A C 1
ATOM 1540 O O . ALA A 1 200 ? 4.799 -0.164 -26.067 1.00 96.19 200 ALA A O 1
ATOM 1541 N N . PHE A 1 201 ? 4.456 0.352 -23.916 1.00 96.38 201 PHE A N 1
ATOM 1542 C CA . PHE A 1 201 ? 4.278 -1.047 -23.519 1.00 96.38 201 PHE A CA 1
ATOM 1543 C C . PHE A 1 201 ? 2.977 -1.650 -24.044 1.00 96.38 201 PHE A C 1
ATOM 1545 O 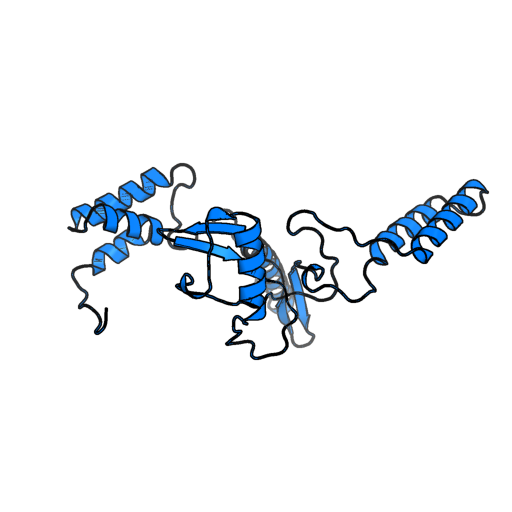O . PHE A 1 201 ? 2.993 -2.787 -24.517 1.00 96.38 201 PHE A O 1
ATOM 1552 N N . ALA A 1 202 ? 1.870 -0.910 -24.021 1.00 97.38 202 ALA A N 1
ATOM 1553 C CA . ALA A 1 202 ? 0.591 -1.376 -24.547 1.00 97.38 202 ALA A CA 1
ATOM 1554 C C . ALA A 1 202 ? 0.704 -1.771 -26.031 1.00 97.38 202 ALA A C 1
ATOM 1556 O O . ALA A 1 202 ? 0.223 -2.832 -26.433 1.00 97.38 202 ALA A O 1
ATOM 1557 N N . GLN A 1 203 ? 1.433 -0.991 -26.835 1.00 96.81 203 GLN A N 1
ATOM 1558 C CA . GLN A 1 203 ? 1.686 -1.302 -28.247 1.00 96.81 203 GLN A CA 1
ATOM 1559 C C . GLN A 1 203 ? 2.439 -2.624 -28.447 1.00 96.81 203 GLN A C 1
ATOM 1561 O O . GLN A 1 203 ? 2.169 -3.346 -29.411 1.00 96.81 203 GLN A O 1
ATOM 1566 N N . LEU A 1 204 ? 3.330 -3.000 -27.521 1.00 94.62 204 LEU A N 1
ATOM 1567 C CA . LEU A 1 204 ? 3.971 -4.319 -27.548 1.00 94.62 204 LEU A CA 1
ATOM 1568 C C . LEU A 1 204 ? 2.942 -5.437 -27.346 1.00 94.62 204 LEU A C 1
ATOM 1570 O O . LEU A 1 204 ? 2.999 -6.440 -28.058 1.00 94.62 204 LEU A O 1
ATOM 1574 N N . GLY A 1 205 ? 1.988 -5.258 -26.431 1.00 94.50 205 GLY A N 1
ATOM 1575 C CA . GLY A 1 205 ? 0.882 -6.195 -26.229 1.00 94.50 205 GLY A CA 1
ATOM 1576 C C . GLY A 1 205 ? 0.000 -6.329 -27.474 1.00 94.50 205 GLY A C 1
ATOM 1577 O O . GLY A 1 205 ? -0.243 -7.441 -27.942 1.00 94.50 205 GLY A O 1
ATOM 1578 N N . VAL A 1 206 ? -0.384 -5.207 -28.087 1.00 95.56 206 VAL A N 1
ATOM 1579 C CA . VAL A 1 206 ? -1.183 -5.196 -29.328 1.00 95.56 206 VAL A CA 1
ATOM 1580 C C . VAL A 1 206 ? -0.452 -5.882 -30.480 1.00 95.56 206 VAL A C 1
ATOM 1582 O O . VAL A 1 206 ? -1.044 -6.686 -31.196 1.00 95.56 206 VAL A O 1
ATOM 1585 N N . SER A 1 207 ? 0.857 -5.648 -30.636 1.00 93.12 207 SER A N 1
ATOM 1586 C CA . SER A 1 207 ? 1.663 -6.329 -31.666 1.00 93.12 207 SER A CA 1
ATOM 1587 C C . SER A 1 207 ? 1.726 -7.849 -31.478 1.00 93.12 207 SER A C 1
ATOM 1589 O O . SER A 1 207 ? 2.029 -8.585 -32.416 1.00 93.12 207 SER A O 1
ATOM 1591 N N . ARG A 1 208 ? 1.412 -8.323 -30.267 1.00 89.75 208 ARG A N 1
ATOM 1592 C CA . ARG A 1 208 ? 1.286 -9.736 -29.917 1.00 89.75 208 ARG A CA 1
ATOM 1593 C C . ARG A 1 208 ? -0.157 -10.231 -29.956 1.00 89.75 208 ARG A C 1
ATOM 1595 O O . ARG A 1 208 ? -0.392 -11.364 -29.567 1.00 89.75 208 ARG A O 1
ATOM 1602 N N . GLY A 1 209 ? -1.109 -9.442 -30.445 1.00 90.06 209 GLY A N 1
ATOM 1603 C CA . GLY A 1 209 ? -2.491 -9.870 -30.655 1.00 90.06 209 GLY A CA 1
ATOM 1604 C C . GLY A 1 209 ? -3.413 -9.727 -29.444 1.00 90.06 209 GLY A C 1
ATOM 1605 O O . GLY A 1 209 ? -4.509 -10.277 -29.485 1.00 90.06 209 GLY A O 1
ATOM 1606 N N . LEU A 1 210 ? -3.001 -9.013 -28.390 1.00 91.50 210 LEU A N 1
ATOM 1607 C CA . LEU A 1 210 ? -3.932 -8.601 -27.334 1.00 91.50 210 LEU A CA 1
ATOM 1608 C C . LEU A 1 210 ? -4.847 -7.474 -27.829 1.00 91.50 210 LEU A C 1
ATOM 1610 O O . LEU A 1 210 ? -4.437 -6.659 -28.663 1.00 91.50 210 LEU A O 1
ATOM 1614 N N . ASP A 1 211 ? -6.061 -7.392 -27.277 1.00 94.50 211 ASP A N 1
ATOM 1615 C CA . ASP A 1 211 ? -6.913 -6.223 -27.483 1.00 94.50 211 ASP A CA 1
ATOM 1616 C C . ASP A 1 211 ? -6.226 -4.960 -26.944 1.00 94.50 211 ASP A C 1
ATOM 1618 O O . ASP A 1 211 ? -5.497 -4.991 -25.951 1.00 94.50 211 ASP A O 1
ATOM 1622 N N . SER A 1 212 ? -6.464 -3.822 -27.595 1.00 96.06 212 SER A N 1
ATOM 1623 C CA . SER A 1 212 ? -5.823 -2.558 -27.225 1.00 96.06 212 SER A CA 1
ATOM 1624 C C . SER A 1 212 ? -6.139 -2.131 -25.791 1.00 96.06 212 SER A C 1
ATOM 1626 O O . SER A 1 212 ? -5.240 -1.651 -25.098 1.00 96.06 212 SER A O 1
ATOM 1628 N N . LYS A 1 213 ? -7.374 -2.335 -25.314 1.00 96.00 213 LYS A N 1
ATOM 1629 C CA . LYS A 1 213 ? -7.748 -1.976 -23.940 1.00 96.00 213 LYS A CA 1
ATOM 1630 C C . LYS A 1 213 ? -7.107 -2.918 -22.932 1.00 96.00 213 LYS A C 1
ATOM 1632 O O . LYS A 1 213 ? -6.630 -2.456 -21.900 1.00 96.00 213 LYS A O 1
ATOM 1637 N N . GLU A 1 214 ? -7.062 -4.212 -23.236 1.00 94.12 214 GLU A N 1
ATOM 1638 C CA . GLU A 1 214 ? -6.427 -5.220 -22.381 1.00 94.12 214 GLU A CA 1
ATOM 1639 C C . GLU A 1 214 ? -4.917 -4.997 -22.279 1.00 94.12 214 GLU A C 1
ATOM 1641 O O . GLU A 1 214 ? -4.358 -4.990 -21.184 1.00 94.12 214 GLU A O 1
ATOM 1646 N N . ALA A 1 215 ? -4.254 -4.744 -23.409 1.00 96.19 215 ALA A N 1
ATOM 1647 C CA . ALA A 1 215 ? -2.830 -4.446 -23.444 1.00 96.19 215 ALA A CA 1
ATOM 1648 C C . ALA A 1 215 ? -2.500 -3.185 -22.638 1.00 96.19 215 ALA A C 1
ATOM 1650 O O . ALA A 1 215 ? -1.530 -3.180 -21.882 1.00 96.19 215 ALA A O 1
ATOM 1651 N N . HIS A 1 216 ? -3.324 -2.139 -22.754 1.00 97.62 216 HIS A N 1
ATOM 1652 C CA . HIS A 1 216 ? -3.148 -0.913 -21.983 1.00 97.62 216 HIS A CA 1
ATOM 1653 C C . HIS A 1 216 ? -3.415 -1.121 -20.486 1.00 97.62 216 HIS A C 1
ATOM 1655 O O . HIS A 1 216 ? -2.635 -0.656 -19.658 1.00 97.62 216 HIS A O 1
ATOM 1661 N N . TYR A 1 217 ? -4.455 -1.879 -20.124 1.00 96.94 217 TYR A N 1
ATOM 1662 C CA . TYR A 1 217 ? -4.741 -2.240 -18.733 1.00 96.94 217 TYR A CA 1
ATOM 1663 C C . TYR A 1 217 ? -3.571 -2.998 -18.096 1.00 96.94 217 TYR A C 1
ATOM 1665 O O . TYR A 1 217 ? -3.088 -2.623 -17.030 1.00 96.94 217 TYR A O 1
ATOM 1673 N N . LEU A 1 218 ? -3.059 -4.026 -18.778 1.00 96.31 218 LEU A N 1
ATOM 1674 C CA . LEU A 1 218 ? -1.914 -4.808 -18.312 1.00 96.31 218 LEU A CA 1
ATOM 1675 C C . LEU A 1 218 ? -0.631 -3.970 -18.259 1.00 96.31 218 LEU A C 1
ATOM 1677 O O . LEU A 1 218 ? 0.144 -4.104 -17.314 1.00 96.31 218 LEU A O 1
ATOM 1681 N N . ALA A 1 219 ? -0.409 -3.086 -19.234 1.00 97.38 219 ALA A N 1
ATOM 1682 C CA . ALA A 1 219 ? 0.704 -2.145 -19.199 1.00 97.38 219 ALA A CA 1
ATOM 1683 C C . ALA A 1 219 ? 0.617 -1.223 -17.977 1.00 97.38 219 ALA A C 1
ATOM 1685 O O . ALA A 1 219 ? 1.604 -1.073 -17.264 1.00 97.38 219 ALA A O 1
ATOM 1686 N N . ASN A 1 220 ? -0.561 -0.670 -17.682 1.00 97.06 220 ASN A N 1
ATOM 1687 C CA . ASN A 1 220 ? -0.776 0.188 -16.518 1.00 97.06 220 ASN A CA 1
ATOM 1688 C C . ASN A 1 220 ? -0.602 -0.572 -15.189 1.00 97.06 220 ASN A C 1
ATOM 1690 O O . ASN A 1 220 ? -0.018 -0.041 -14.249 1.00 97.06 220 ASN A O 1
ATOM 1694 N N . LEU A 1 221 ? -1.055 -1.828 -15.128 1.00 97.06 221 LEU A N 1
ATOM 1695 C CA . LEU A 1 221 ? -0.975 -2.668 -13.932 1.00 97.06 221 LEU A CA 1
ATOM 1696 C C . LEU A 1 221 ? 0.453 -3.147 -13.624 1.00 97.06 221 LEU A C 1
ATOM 1698 O O . LEU A 1 221 ? 0.855 -3.175 -12.462 1.00 97.06 221 LEU A O 1
ATOM 1702 N N . TYR A 1 222 ? 1.215 -3.544 -14.648 1.00 97.12 222 TYR A N 1
ATOM 1703 C CA . TYR A 1 222 ? 2.532 -4.175 -14.482 1.00 97.12 222 TYR A CA 1
ATOM 1704 C C . TYR A 1 222 ? 3.719 -3.264 -14.832 1.00 97.12 222 TYR A C 1
ATOM 1706 O O . TYR A 1 222 ? 4.867 -3.628 -14.554 1.00 97.12 222 TYR A O 1
ATOM 1714 N N . GLY A 1 223 ? 3.480 -2.105 -15.449 1.00 97.44 223 GLY A N 1
ATOM 1715 C CA . GLY A 1 223 ? 4.517 -1.171 -15.884 1.00 97.44 223 GLY A CA 1
ATOM 1716 C C . GLY A 1 223 ? 5.558 -1.836 -16.788 1.00 97.44 223 GLY A C 1
ATOM 1717 O O . GLY A 1 223 ? 5.221 -2.578 -17.712 1.00 97.44 223 GLY A O 1
ATOM 1718 N N . SER A 1 224 ? 6.842 -1.636 -16.489 1.00 96.88 224 SER A N 1
ATOM 1719 C CA . SER A 1 224 ? 7.971 -2.218 -17.238 1.00 96.88 224 SER A CA 1
ATOM 1720 C C . SER A 1 224 ? 8.008 -3.755 -17.242 1.00 96.88 224 SER A C 1
ATOM 1722 O O . SER A 1 224 ? 8.714 -4.359 -18.055 1.00 96.88 224 SER A O 1
ATOM 1724 N N . ASN A 1 225 ? 7.242 -4.418 -16.367 1.00 97.38 225 ASN A N 1
ATOM 1725 C CA . ASN A 1 225 ? 7.108 -5.872 -16.378 1.00 97.38 225 ASN A CA 1
ATOM 1726 C C . ASN A 1 225 ? 6.086 -6.372 -17.409 1.00 97.38 225 ASN A C 1
ATOM 1728 O O . ASN A 1 225 ? 6.091 -7.567 -17.714 1.00 97.38 225 ASN A O 1
ATOM 1732 N N . ALA A 1 226 ? 5.245 -5.505 -17.978 1.00 96.56 226 ALA A N 1
ATOM 1733 C CA . ALA A 1 226 ? 4.194 -5.897 -18.915 1.00 96.56 226 ALA A CA 1
ATOM 1734 C C . ALA A 1 226 ? 4.692 -6.726 -20.120 1.00 96.56 226 ALA A C 1
ATOM 1736 O O . ALA A 1 226 ? 4.062 -7.738 -20.432 1.00 96.56 226 ALA A O 1
ATOM 1737 N N . PRO A 1 227 ? 5.861 -6.449 -20.740 1.00 93.88 227 PRO A N 1
ATOM 1738 C CA . PRO A 1 227 ? 6.398 -7.300 -21.806 1.00 93.88 227 PRO A CA 1
ATOM 1739 C C . PRO A 1 227 ? 6.616 -8.765 -21.401 1.00 93.88 227 PRO A C 1
ATOM 1741 O O . PRO A 1 227 ? 6.462 -9.657 -22.237 1.00 93.88 227 PRO A O 1
ATOM 1744 N N . LYS A 1 228 ? 6.945 -9.034 -20.128 1.00 93.94 228 LYS A N 1
ATOM 1745 C CA . LYS A 1 228 ? 7.073 -10.406 -19.608 1.00 93.94 228 LYS A CA 1
ATOM 1746 C C . LYS A 1 228 ? 5.709 -11.089 -19.540 1.00 93.94 228 LYS A C 1
ATOM 1748 O O . LYS A 1 228 ? 5.607 -12.258 -19.889 1.00 93.94 228 LYS A O 1
ATOM 1753 N N . VAL A 1 229 ? 4.667 -10.351 -19.154 1.00 93.38 229 VAL A N 1
ATOM 1754 C CA . VAL A 1 229 ? 3.281 -10.843 -19.134 1.00 93.38 229 VAL A CA 1
ATOM 1755 C C . VAL A 1 229 ? 2.809 -11.155 -20.555 1.00 93.38 229 VAL A C 1
ATOM 1757 O O . VAL A 1 229 ? 2.347 -12.261 -20.824 1.00 93.38 229 VAL A O 1
ATOM 1760 N N . PHE A 1 230 ? 3.028 -10.243 -21.506 1.00 92.50 230 PHE A N 1
ATOM 1761 C CA . PHE A 1 230 ? 2.662 -10.458 -22.912 1.00 92.50 230 PHE A CA 1
ATOM 1762 C C . PHE A 1 230 ? 3.407 -11.630 -23.559 1.00 92.50 230 PHE A C 1
ATOM 1764 O O . PHE A 1 230 ? 2.926 -12.213 -24.529 1.00 92.50 230 PHE A O 1
ATOM 1771 N N . ALA A 1 231 ? 4.590 -11.990 -23.054 1.00 89.00 231 ALA A N 1
ATOM 1772 C CA . ALA A 1 231 ? 5.316 -13.167 -23.520 1.00 89.00 231 ALA A CA 1
ATOM 1773 C C . ALA A 1 231 ? 4.662 -14.492 -23.131 1.00 89.00 231 ALA A C 1
ATOM 1775 O O . ALA A 1 231 ? 4.898 -15.483 -23.817 1.00 89.00 231 ALA A O 1
ATOM 1776 N N . LEU A 1 232 ? 3.826 -14.494 -22.095 1.00 87.38 232 LEU A N 1
ATOM 1777 C CA . LEU A 1 232 ? 3.143 -15.687 -21.607 1.00 87.38 232 LEU A CA 1
ATOM 1778 C C . LEU A 1 232 ? 1.712 -15.827 -22.142 1.00 87.38 232 LEU A C 1
ATOM 1780 O O . LEU A 1 232 ? 1.143 -16.910 -22.064 1.00 87.38 232 LEU A O 1
ATOM 1784 N N . ALA A 1 233 ? 1.137 -14.767 -22.717 1.00 77.25 233 ALA A N 1
ATOM 1785 C CA . ALA A 1 233 ? -0.267 -14.728 -23.139 1.00 77.25 233 ALA A CA 1
ATOM 1786 C C . ALA A 1 233 ? -0.671 -15.846 -24.126 1.00 77.25 233 ALA A C 1
ATOM 1788 O O . ALA A 1 233 ? -1.824 -16.256 -24.134 1.00 77.25 233 ALA A O 1
ATOM 1789 N N . HIS A 1 234 ? 0.274 -16.387 -24.907 1.00 70.81 234 HIS A N 1
ATOM 1790 C CA . HIS A 1 234 ? 0.027 -17.475 -25.875 1.00 70.81 234 HIS A CA 1
ATOM 1791 C C . HIS A 1 234 ? 0.540 -18.846 -25.431 1.00 70.81 234 HIS A C 1
ATOM 1793 O O . HIS A 1 234 ? 0.489 -19.802 -26.201 1.00 70.81 234 HIS A O 1
ATOM 1799 N N . SER A 1 235 ? 1.081 -18.949 -24.218 1.00 73.25 235 SER A N 1
ATOM 1800 C CA . SER A 1 235 ? 1.674 -20.183 -23.685 1.00 73.25 235 SER A CA 1
ATOM 1801 C C . SER A 1 235 ? 0.954 -20.716 -22.449 1.00 73.25 235 SER A C 1
ATOM 1803 O O . SER A 1 235 ? 1.442 -21.658 -21.829 1.00 73.25 235 SER A O 1
ATOM 1805 N N . LEU A 1 236 ? -0.152 -20.090 -22.047 1.00 70.50 236 LEU A N 1
ATOM 1806 C CA . LEU A 1 236 ? -0.885 -20.440 -20.838 1.00 70.50 236 LEU A CA 1
ATOM 1807 C C . LEU A 1 236 ? -2.224 -21.077 -21.201 1.00 70.50 236 LEU A C 1
ATOM 1809 O O . LEU A 1 236 ? -3.001 -20.524 -21.976 1.00 70.50 236 LEU A O 1
ATOM 1813 N N . GLU A 1 237 ? -2.491 -22.239 -20.614 1.00 71.75 237 GLU A N 1
ATOM 1814 C CA . GLU A 1 237 ? -3.836 -22.801 -20.570 1.00 71.75 237 GLU A CA 1
ATOM 1815 C C . GLU A 1 237 ? -4.639 -22.077 -19.484 1.00 71.75 237 GLU A C 1
ATOM 1817 O O . GLU A 1 237 ? -4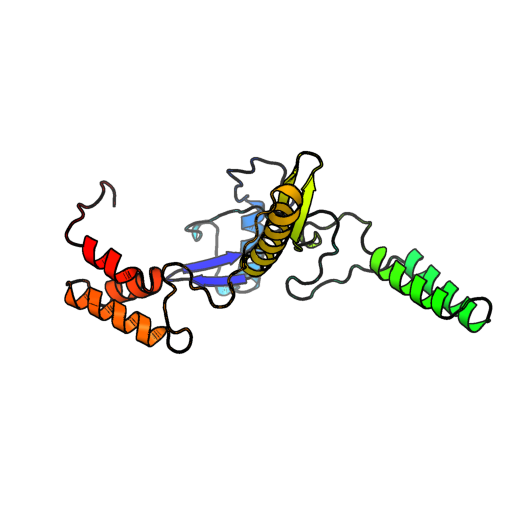.122 -21.770 -18.406 1.00 71.75 237 GLU A O 1
ATOM 1822 N N . GLN A 1 238 ? -5.907 -21.790 -19.775 1.00 70.12 238 GLN A N 1
ATOM 1823 C CA . GLN A 1 238 ? -6.831 -21.194 -18.816 1.00 70.12 238 GLN A CA 1
ATOM 1824 C C . GLN A 1 238 ? -6.949 -22.096 -17.582 1.00 70.12 238 GLN A C 1
ATOM 1826 O O . GLN A 1 238 ? -7.192 -23.300 -17.699 1.00 70.12 238 GLN A O 1
ATOM 1831 N N . ALA A 1 239 ? -6.773 -21.520 -16.392 1.00 75.12 239 ALA A N 1
ATOM 1832 C CA . ALA A 1 239 ? -6.961 -22.265 -15.155 1.00 75.12 239 ALA A CA 1
ATOM 1833 C C . ALA A 1 239 ? -8.444 -22.665 -15.006 1.00 75.12 239 ALA A C 1
ATOM 1835 O O . ALA A 1 239 ? -9.320 -21.845 -15.293 1.00 75.12 239 ALA A O 1
ATOM 1836 N N . PRO A 1 240 ? -8.759 -23.889 -14.542 1.00 66.69 240 PRO A N 1
ATOM 1837 C CA . PRO A 1 240 ? -10.144 -24.307 -14.353 1.00 66.69 240 PRO A CA 1
ATOM 1838 C C . PRO A 1 240 ? -10.890 -23.371 -13.390 1.00 66.69 240 PRO A C 1
ATOM 1840 O O . PRO A 1 240 ? -10.453 -23.186 -12.255 1.00 66.69 240 PRO A O 1
ATOM 1843 N N . GLY A 1 241 ? -12.036 -22.835 -13.821 1.00 65.62 241 GLY A N 1
ATOM 1844 C CA . GLY A 1 241 ? -12.916 -22.007 -12.984 1.00 65.62 241 GLY A CA 1
ATOM 1845 C C . GLY A 1 241 ? -12.763 -20.489 -13.142 1.00 65.62 241 GLY A C 1
ATOM 1846 O O . GLY A 1 241 ? -13.433 -19.760 -12.413 1.00 65.62 241 GLY A O 1
ATOM 1847 N N . LEU A 1 242 ? -11.930 -20.028 -14.080 1.00 47.78 242 LEU A N 1
ATOM 1848 C CA . LEU A 1 242 ? -11.896 -18.649 -14.584 1.00 47.78 242 LEU A CA 1
ATOM 1849 C C . LEU A 1 242 ? -12.460 -18.585 -15.999 1.00 47.78 242 LEU A C 1
ATOM 1851 O O . LEU A 1 242 ? -12.284 -19.586 -16.727 1.00 47.78 242 LEU A O 1
#